Protein AF-A0AAV9P6T9-F1 (afdb_monomer_lite)

Sequence (344 aa):
MARTSAWRLGEQGCAAQHLRPSTTEERQQIPNMRILSGLTTPDTDATRLQTSNVLKSIRHLFVTIADAFKCFGLAIRDAAVWCYQALKQCGAAIKSAVIWLYHAPGKLVHLVAHIVGVSLRWLKGTALLALKIGLGLFAVCLAALIAYALIRLALQVQRARRARQELRRLEEARVQWAIQARGREEERHRHLVEEQQRREDEVRREEEAGRQRAAEQKRMAQEADETKRQTRVREELQQRRRDAIHYKQWRDTCDRISDAGTGTLPKPPSWSCFAENCQKNSEIVACCHDLKRAFGSTGDLAATVLLERNWWHPDRPWFRRLGPESQVMATEMFKTIQNIEVVD

Foldseek 3Di:
DDDDDDDDDDDDDDDDDDDDDDDDDDDDDDDDDDDDDDDDDDDDDDDDDDDDPDVVPVVVVVVVVVVVVVVVVVVVVVVVVVVVVVVVVVVVVVVVVVVCVVPPPVVVVVVVVVVVVVVVVVVVVVVVVVVVVVVVVVVVVVVVVVVVVVVVVVVVVVVVVVVVVVVVVVVVVVVVVVVVVVVVVVVVVVVVVVVVVVVVVVVVVVVVVVVVVVVVVVVVVVVVVVVVVVVVVVVVLVLLVVLQVQLCVLVVQQVVCLVVLEDARDQHDADDDPDPPFDADPLSRHALVRVCSSCVSVVDSVVSLVVLLVVLDCPDPSLVSYDPSNVVSSVVVNVRSVPNDDDD

pLDDT: mean 80.01, std 20.9, range [32.28, 98.12]

Structure (mmCIF, N/CA/C/O backbone):
data_AF-A0AAV9P6T9-F1
#
_entry.id   AF-A0AAV9P6T9-F1
#
loop_
_atom_site.group_PDB
_atom_site.id
_atom_site.type_symbol
_atom_site.label_atom_id
_atom_site.label_alt_id
_atom_site.label_comp_id
_atom_site.label_asym_id
_atom_site.label_entity_id
_atom_site.label_seq_id
_atom_site.pdbx_PDB_ins_code
_atom_site.Cartn_x
_atom_site.Cartn_y
_atom_site.Cartn_z
_atom_site.occupancy
_atom_site.B_iso_or_equiv
_atom_site.auth_seq_id
_atom_site.auth_comp_id
_atom_site.auth_asym_id
_atom_site.auth_atom_id
_atom_site.pdbx_PDB_model_num
ATOM 1 N N . MET A 1 1 ? 9.867 20.656 -20.184 1.00 42.88 1 MET A N 1
ATOM 2 C CA . MET A 1 1 ? 9.398 20.677 -21.595 1.00 42.88 1 MET A CA 1
ATOM 3 C C . MET A 1 1 ? 10.025 21.877 -22.306 1.00 42.88 1 MET A C 1
ATOM 5 O O . MET A 1 1 ? 10.568 22.716 -21.603 1.00 42.88 1 MET A O 1
ATOM 9 N N . ALA A 1 2 ? 9.955 21.943 -23.648 1.00 34.88 2 ALA A N 1
ATOM 10 C CA . ALA A 1 2 ? 10.838 22.733 -24.539 1.00 34.88 2 ALA A CA 1
ATOM 11 C C . ALA A 1 2 ? 12.304 22.221 -24.514 1.00 34.88 2 ALA A C 1
ATOM 13 O O . ALA A 1 2 ? 12.784 21.822 -23.459 1.00 34.88 2 ALA A O 1
ATOM 14 N N . ARG A 1 3 ? 13.007 21.959 -25.634 1.00 36.28 3 ARG A N 1
ATOM 15 C CA . ARG A 1 3 ? 13.236 22.686 -26.916 1.00 36.28 3 ARG A CA 1
ATOM 16 C C . ARG A 1 3 ? 14.185 23.885 -26.758 1.00 36.28 3 ARG A C 1
ATOM 18 O O . ARG A 1 3 ? 13.922 24.724 -25.913 1.00 36.28 3 ARG A O 1
ATOM 25 N N . THR A 1 4 ? 15.240 24.065 -27.562 1.00 38.59 4 THR A N 1
ATOM 26 C CA . THR A 1 4 ? 15.929 23.178 -28.541 1.00 38.59 4 THR A CA 1
ATOM 27 C C . THR A 1 4 ? 17.303 23.785 -28.843 1.00 38.59 4 THR A C 1
ATOM 29 O O . THR A 1 4 ? 17.390 24.996 -29.021 1.00 38.59 4 THR A O 1
ATOM 32 N N . SER A 1 5 ? 18.359 22.977 -28.966 1.00 40.75 5 SER A N 1
ATOM 33 C CA . SER A 1 5 ? 19.675 23.442 -29.426 1.00 40.75 5 SER A CA 1
ATOM 34 C C . SER A 1 5 ? 19.765 23.432 -30.958 1.00 40.75 5 SER A C 1
ATOM 36 O O . SER A 1 5 ? 19.421 22.442 -31.601 1.00 40.75 5 SER A O 1
ATOM 38 N N . ALA A 1 6 ? 20.234 24.535 -31.544 1.00 45.22 6 ALA A N 1
ATOM 39 C CA . ALA A 1 6 ? 20.468 24.670 -32.982 1.00 45.22 6 ALA A CA 1
ATOM 40 C C . ALA A 1 6 ? 21.964 24.519 -33.307 1.00 45.22 6 ALA A C 1
ATOM 42 O O . ALA A 1 6 ? 22.819 24.950 -32.536 1.00 45.22 6 ALA A O 1
ATOM 43 N N . TRP A 1 7 ? 22.280 23.919 -34.456 1.00 44.12 7 TRP A N 1
ATOM 44 C CA . TRP A 1 7 ? 23.648 23.658 -34.905 1.00 44.12 7 TRP A CA 1
ATOM 45 C C . TRP A 1 7 ? 23.793 23.936 -36.404 1.00 44.12 7 TRP A C 1
ATOM 47 O O . TRP A 1 7 ? 22.947 23.514 -37.183 1.00 44.12 7 TRP A O 1
ATOM 57 N N . ARG A 1 8 ? 24.959 24.487 -36.771 1.00 39.62 8 ARG A N 1
ATOM 58 C CA . ARG A 1 8 ? 25.657 24.306 -38.059 1.00 39.62 8 ARG A CA 1
ATOM 59 C C . ARG A 1 8 ? 24.965 24.837 -39.333 1.00 39.62 8 ARG A C 1
ATOM 61 O O . ARG A 1 8 ? 24.023 24.249 -39.848 1.00 39.62 8 ARG A O 1
ATOM 68 N N . LEU A 1 9 ? 25.587 25.847 -39.942 1.00 40.19 9 LEU A N 1
ATOM 69 C CA . LEU A 1 9 ? 25.650 25.977 -41.403 1.00 40.19 9 LEU A CA 1
ATOM 70 C C . LEU A 1 9 ? 27.064 25.595 -41.864 1.00 40.19 9 LEU A C 1
ATOM 72 O O . LEU A 1 9 ? 28.009 25.675 -41.078 1.00 40.19 9 LEU A O 1
ATOM 76 N N . GLY A 1 10 ? 27.185 25.112 -43.100 1.00 36.62 10 GLY A N 1
ATOM 77 C CA . GLY A 1 10 ? 28.427 24.597 -43.680 1.00 36.62 10 GLY A CA 1
ATOM 78 C C . GLY A 1 10 ? 28.708 25.178 -45.064 1.00 36.62 10 GLY A C 1
ATOM 79 O O . GLY A 1 10 ? 27.848 25.814 -45.669 1.00 36.62 10 GLY A O 1
ATOM 80 N N . GLU A 1 11 ? 29.932 24.971 -45.534 1.00 45.97 11 GLU A N 1
ATOM 81 C CA . GLU A 1 11 ? 30.497 25.608 -46.725 1.00 45.97 11 GLU A CA 1
ATOM 82 C C . GLU A 1 11 ? 29.914 25.070 -48.044 1.00 45.97 11 GLU A C 1
ATOM 84 O O . GLU A 1 11 ? 29.514 23.908 -48.145 1.00 45.97 11 GLU A O 1
ATOM 89 N N . GLN A 1 12 ? 29.979 25.889 -49.098 1.00 40.34 12 GLN A N 1
ATOM 90 C CA . GLN A 1 12 ? 29.978 25.418 -50.486 1.00 40.34 12 GLN A CA 1
ATOM 91 C C . GLN A 1 12 ? 31.084 26.129 -51.271 1.00 40.34 12 GLN A C 1
ATOM 93 O O . GLN A 1 12 ? 31.039 27.342 -51.462 1.00 40.34 12 GLN A O 1
ATOM 98 N N . GLY A 1 13 ? 32.076 25.365 -51.733 1.00 36.09 13 GLY A N 1
ATOM 99 C CA . GLY A 1 13 ? 33.101 25.825 -52.668 1.00 36.09 13 GLY A CA 1
ATOM 100 C C . GLY A 1 13 ? 32.858 25.241 -54.060 1.00 36.09 13 GLY A C 1
ATOM 101 O O . GLY A 1 13 ? 32.763 24.023 -54.207 1.00 36.09 13 GLY A O 1
ATOM 102 N N . CYS A 1 14 ? 32.780 26.095 -55.081 1.00 39.16 14 CYS A N 1
ATOM 103 C CA . CYS A 1 14 ? 32.685 25.682 -56.485 1.00 39.16 14 CYS A CA 1
ATOM 104 C C . CYS A 1 14 ? 34.076 25.597 -57.132 1.00 39.16 14 CYS A C 1
ATOM 106 O O . CYS A 1 14 ? 34.970 26.370 -56.790 1.00 39.16 14 CYS A O 1
ATOM 108 N N . ALA A 1 15 ? 34.258 24.687 -58.096 1.00 39.25 15 ALA A N 1
ATOM 109 C CA . ALA A 1 15 ? 35.553 24.453 -58.736 1.00 39.25 15 ALA A CA 1
ATOM 110 C C . ALA A 1 15 ? 35.455 24.187 -60.251 1.00 39.25 15 ALA A C 1
ATOM 112 O O . ALA A 1 15 ? 34.738 23.283 -60.664 1.00 39.25 15 ALA A O 1
ATOM 113 N N . ALA A 1 16 ? 36.295 24.913 -61.007 1.00 40.22 16 ALA A N 1
ATOM 114 C CA . ALA A 1 16 ? 36.859 24.614 -62.336 1.00 40.22 16 ALA A CA 1
ATOM 115 C C . ALA A 1 16 ? 35.932 24.366 -63.553 1.00 40.22 16 ALA A C 1
ATOM 117 O O . ALA A 1 16 ? 34.976 23.604 -63.480 1.00 40.22 16 ALA A O 1
ATOM 118 N N . GLN A 1 17 ? 36.348 24.855 -64.738 1.00 37.19 17 GLN A N 1
ATOM 119 C CA . GLN A 1 17 ? 36.891 24.016 -65.837 1.00 37.19 17 GLN A CA 1
ATOM 120 C C . GLN A 1 17 ? 37.305 24.834 -67.091 1.00 37.19 17 GLN A C 1
ATOM 122 O O . GLN A 1 17 ? 37.089 26.039 -67.139 1.00 37.19 17 GLN A O 1
ATOM 127 N N . HIS A 1 18 ? 37.872 24.129 -68.091 1.00 35.38 18 HIS A N 1
ATOM 128 C CA . HIS A 1 18 ? 38.246 24.557 -69.462 1.00 35.38 18 HIS A CA 1
ATOM 129 C C . HIS A 1 18 ? 39.527 25.416 -69.627 1.00 35.38 18 HIS A C 1
ATOM 131 O O . HIS A 1 18 ? 39.818 26.254 -68.786 1.00 35.38 18 HIS A O 1
ATOM 137 N N . LEU A 1 19 ? 40.348 25.278 -70.691 1.00 37.16 19 LEU A N 1
ATOM 138 C CA . LEU A 1 19 ? 40.584 24.166 -71.651 1.00 37.16 19 LEU A CA 1
ATOM 139 C C . LEU A 1 19 ? 42.020 24.273 -72.262 1.00 37.16 19 LEU A C 1
ATOM 141 O O . LEU A 1 19 ? 42.816 25.086 -71.799 1.00 37.16 19 LEU A O 1
ATOM 145 N N . ARG A 1 20 ? 42.393 23.433 -73.251 1.00 35.69 20 ARG A N 1
ATOM 146 C CA . ARG A 1 20 ? 43.764 23.303 -73.827 1.00 35.69 20 ARG A CA 1
ATOM 147 C C . ARG A 1 20 ? 43.863 23.647 -75.349 1.00 35.69 20 ARG A C 1
ATOM 149 O O . ARG A 1 20 ? 42.816 23.845 -75.957 1.00 35.69 20 ARG A O 1
ATOM 156 N N . PRO A 1 21 ? 45.082 23.752 -75.949 1.00 64.56 21 PRO A N 1
ATOM 157 C CA . PRO A 1 21 ? 45.351 24.481 -77.213 1.00 64.56 21 PRO A CA 1
ATOM 158 C C . PRO A 1 21 ? 45.693 23.609 -78.451 1.00 64.56 21 PRO A C 1
ATOM 160 O O . PRO A 1 21 ? 45.784 22.387 -78.337 1.00 64.56 21 PRO A O 1
ATOM 163 N N . SER A 1 22 ? 45.998 24.249 -79.600 1.00 34.03 22 SER A N 1
ATOM 164 C CA . SER A 1 22 ? 46.511 23.600 -80.831 1.00 34.03 22 SER A CA 1
ATOM 165 C C . SER A 1 22 ? 47.266 24.535 -81.828 1.00 34.03 22 SER A C 1
ATOM 167 O O . SER A 1 22 ? 46.696 25.526 -82.270 1.00 34.03 22 SER A O 1
ATOM 169 N N . THR A 1 23 ? 48.520 24.172 -82.177 1.00 37.44 23 THR A N 1
ATOM 170 C CA . THR A 1 23 ? 49.152 24.058 -83.541 1.00 37.44 23 THR A CA 1
ATOM 171 C C . THR A 1 23 ? 48.954 25.156 -84.625 1.00 37.44 23 THR A C 1
ATOM 173 O O . THR A 1 23 ? 47.817 25.410 -84.996 1.00 37.44 23 THR A O 1
ATOM 176 N N . THR A 1 24 ? 49.959 25.892 -85.158 1.00 43.91 24 THR A N 1
ATOM 177 C CA . THR A 1 24 ? 51.156 25.579 -86.024 1.00 43.91 24 THR A CA 1
ATOM 178 C C . THR A 1 24 ? 50.906 25.278 -87.519 1.00 43.91 24 THR A C 1
ATOM 180 O O . THR A 1 24 ? 50.279 24.262 -87.791 1.00 43.91 24 THR A O 1
ATOM 183 N N . GLU A 1 25 ? 51.537 26.030 -88.452 1.00 33.19 25 GLU A N 1
ATOM 184 C CA . GLU A 1 25 ? 52.143 25.509 -89.715 1.00 33.19 25 GLU A CA 1
ATOM 185 C C . GLU A 1 25 ? 53.077 26.520 -90.457 1.00 33.19 25 GLU A C 1
ATOM 187 O O . GLU A 1 25 ? 53.324 27.614 -89.950 1.00 33.19 25 GLU A O 1
ATOM 192 N N . GLU A 1 26 ? 53.659 26.125 -91.609 1.00 41.22 26 GLU A N 1
ATOM 193 C CA . GLU A 1 26 ? 54.914 26.642 -92.219 1.00 41.22 26 GLU A CA 1
ATOM 194 C C . GLU A 1 26 ? 54.915 26.578 -93.777 1.00 41.22 26 GLU A C 1
ATOM 196 O O . GLU A 1 26 ? 54.374 25.614 -94.320 1.00 41.22 26 GLU A O 1
ATOM 201 N N . ARG A 1 27 ? 55.577 27.511 -94.517 1.00 32.81 27 ARG A N 1
ATOM 202 C CA . ARG A 1 27 ? 56.126 27.255 -95.891 1.00 32.81 27 ARG A CA 1
ATOM 203 C C . ARG A 1 27 ? 57.051 28.334 -96.512 1.00 32.81 27 ARG A C 1
ATOM 205 O O . ARG A 1 27 ? 57.058 29.484 -96.087 1.00 32.81 27 ARG A O 1
ATOM 212 N N . GLN A 1 28 ? 57.784 27.955 -97.576 1.00 40.59 28 GLN A N 1
ATOM 213 C CA . GLN A 1 28 ? 58.672 28.785 -98.432 1.00 40.59 28 GLN A CA 1
ATOM 214 C C . GLN A 1 28 ? 58.613 28.363 -99.937 1.00 40.59 28 GLN A C 1
ATOM 216 O O . GLN A 1 28 ? 58.160 27.254 -100.208 1.00 40.59 28 GLN A O 1
ATOM 221 N N . GLN A 1 29 ? 59.172 29.192 -100.859 1.00 38.38 29 GLN A N 1
ATOM 222 C CA . GLN A 1 29 ? 60.052 28.841 -102.030 1.00 38.38 29 GLN A CA 1
ATOM 223 C C . GLN A 1 29 ? 59.773 29.335 -103.503 1.00 38.38 29 GLN A C 1
ATOM 225 O O . GLN A 1 29 ? 59.148 28.635 -104.288 1.00 38.38 29 GLN A O 1
ATOM 230 N N . ILE A 1 30 ? 60.446 30.450 -103.892 1.00 41.06 30 ILE A N 1
ATOM 231 C CA . ILE A 1 30 ? 61.303 30.757 -105.105 1.00 41.06 30 ILE A CA 1
ATOM 232 C C . ILE A 1 30 ? 60.737 30.768 -106.603 1.00 41.06 30 ILE A C 1
ATOM 234 O O . ILE A 1 30 ? 59.517 30.757 -106.725 1.00 41.06 30 ILE A O 1
ATOM 238 N N . PRO A 1 31 ? 61.492 31.006 -107.747 1.00 65.75 31 PRO A N 1
ATOM 239 C CA . PRO A 1 31 ? 61.133 32.072 -108.742 1.00 65.75 31 PRO A CA 1
ATOM 240 C C . PRO A 1 31 ? 61.277 31.760 -110.286 1.00 65.75 31 PRO A C 1
ATOM 242 O O . PRO A 1 31 ? 61.522 30.619 -110.674 1.00 65.75 31 PRO A O 1
ATOM 245 N N . ASN A 1 32 ? 61.221 32.790 -111.175 1.00 38.06 32 ASN A N 1
ATOM 246 C CA . ASN A 1 32 ? 61.751 32.876 -112.583 1.00 38.06 32 ASN A CA 1
ATOM 247 C C . ASN A 1 32 ? 61.675 34.356 -113.124 1.00 38.06 32 ASN A C 1
ATOM 249 O O . ASN A 1 32 ? 61.124 35.166 -112.386 1.00 38.06 32 ASN A O 1
ATOM 253 N N . MET A 1 33 ? 62.148 34.879 -114.290 1.00 32.28 33 MET A N 1
ATOM 254 C CA . MET A 1 33 ? 62.924 34.469 -115.510 1.00 32.28 33 MET A CA 1
ATOM 255 C C . MET A 1 33 ? 63.679 35.725 -116.116 1.00 32.28 33 MET A C 1
ATOM 257 O O . MET A 1 33 ? 63.830 36.718 -115.407 1.00 32.28 33 MET A O 1
ATOM 261 N N . ARG A 1 34 ? 64.169 35.736 -117.386 1.00 41.16 34 ARG A N 1
ATOM 262 C CA . ARG A 1 34 ? 64.917 36.836 -118.093 1.00 41.16 34 ARG A CA 1
ATOM 263 C C . ARG A 1 34 ? 64.913 36.669 -119.646 1.00 41.16 34 ARG A C 1
ATOM 265 O O . ARG A 1 34 ? 65.085 35.534 -120.075 1.00 41.16 34 ARG A O 1
ATOM 272 N N . ILE A 1 35 ? 64.855 37.746 -120.471 1.00 40.59 35 ILE A N 1
ATOM 273 C CA . ILE A 1 35 ? 65.093 37.772 -121.964 1.00 40.59 35 ILE A CA 1
ATOM 274 C C . ILE A 1 35 ? 65.939 39.030 -122.417 1.00 40.59 35 ILE A C 1
ATOM 276 O O . ILE A 1 35 ? 66.290 39.832 -121.554 1.00 40.59 35 ILE A O 1
ATOM 280 N N . LEU A 1 36 ? 66.366 39.154 -123.702 1.00 43.94 36 LEU A N 1
ATOM 281 C CA . LEU A 1 36 ? 67.524 39.929 -124.263 1.00 43.94 36 LEU A CA 1
ATOM 282 C C . LEU A 1 36 ? 67.274 40.782 -125.562 1.00 43.94 36 LEU A C 1
ATOM 284 O O . LEU A 1 36 ? 66.224 40.637 -126.180 1.00 43.94 36 LEU A O 1
ATOM 288 N N . SER A 1 37 ? 68.332 41.517 -126.013 1.00 38.88 37 SER A N 1
ATOM 289 C CA . SER A 1 37 ? 68.648 42.123 -127.362 1.00 38.88 37 SER A CA 1
ATOM 290 C C . SER A 1 37 ? 68.279 43.608 -127.639 1.00 38.88 37 SER A C 1
ATOM 292 O O . SER A 1 37 ? 67.350 44.110 -127.023 1.00 38.88 37 SER A O 1
ATOM 294 N N . GLY A 1 38 ? 68.937 44.374 -128.550 1.00 37.94 38 GLY A N 1
ATOM 295 C CA . GLY A 1 38 ? 70.221 44.188 -129.293 1.00 37.94 38 GLY A CA 1
ATOM 296 C C . GLY A 1 38 ? 70.405 45.031 -130.605 1.00 37.94 38 GLY A C 1
ATOM 297 O O . GLY A 1 38 ? 69.406 45.315 -131.252 1.00 37.94 38 GLY A O 1
ATOM 298 N N . LEU A 1 39 ? 71.669 45.313 -131.028 1.00 37.00 39 LEU A N 1
ATOM 299 C CA . LEU A 1 39 ? 72.161 45.857 -132.350 1.00 37.00 39 LEU A CA 1
ATOM 300 C C . LEU A 1 39 ? 71.811 47.336 -132.752 1.00 37.00 39 LEU A C 1
ATOM 302 O O . LEU A 1 39 ? 70.879 47.878 -132.176 1.00 37.00 39 LEU A O 1
ATOM 306 N N . THR A 1 40 ? 72.419 48.080 -133.723 1.00 37.88 40 THR A N 1
ATOM 307 C CA . THR A 1 40 ? 73.786 48.256 -134.356 1.00 37.88 40 THR A CA 1
ATOM 308 C C . THR A 1 40 ? 73.837 49.590 -135.178 1.00 37.88 40 THR A C 1
ATOM 310 O O . THR A 1 40 ? 72.788 50.186 -135.398 1.00 37.88 40 THR A O 1
ATOM 313 N N . THR A 1 41 ? 75.005 50.045 -135.688 1.00 44.50 41 THR A N 1
ATOM 314 C CA . THR A 1 41 ? 75.204 51.239 -136.576 1.00 44.50 41 THR A CA 1
ATOM 315 C C . THR A 1 41 ? 75.950 50.927 -137.899 1.00 44.50 41 THR A C 1
ATOM 317 O O . THR A 1 41 ? 76.617 49.892 -137.963 1.00 44.50 41 THR A O 1
ATOM 320 N N . PRO A 1 42 ? 75.859 51.794 -138.944 1.00 52.38 42 PRO A N 1
ATOM 321 C CA . PRO A 1 42 ? 76.969 51.957 -139.919 1.00 52.38 42 PRO A CA 1
ATOM 322 C C . PRO A 1 42 ? 77.169 53.355 -140.603 1.00 52.38 42 PRO A C 1
ATOM 324 O O . PRO A 1 42 ? 76.237 53.908 -141.174 1.00 52.38 42 PRO A O 1
ATOM 327 N N . ASP A 1 43 ? 78.426 53.837 -140.598 1.00 33.94 43 ASP A N 1
ATOM 328 C CA . ASP A 1 43 ? 79.314 54.182 -141.755 1.00 33.94 43 ASP A CA 1
ATOM 329 C C . ASP A 1 43 ? 79.107 55.350 -142.790 1.00 33.94 43 ASP A C 1
ATOM 331 O O . ASP A 1 43 ? 78.015 55.857 -143.029 1.00 33.94 43 ASP A O 1
ATOM 335 N N . THR A 1 44 ? 80.224 55.650 -143.492 1.00 41.00 44 THR A N 1
ATOM 336 C CA . THR A 1 44 ? 80.472 56.215 -144.858 1.00 41.00 44 THR A CA 1
ATOM 337 C C . THR A 1 44 ? 80.730 57.715 -145.189 1.00 41.00 44 THR A C 1
ATOM 339 O O . THR A 1 44 ? 79.977 58.614 -144.835 1.00 41.00 44 THR A O 1
ATOM 342 N N . ASP A 1 45 ? 81.774 57.884 -146.033 1.00 35.53 45 ASP A N 1
ATOM 343 C CA . ASP A 1 45 ? 81.994 58.820 -147.171 1.00 35.53 45 ASP A CA 1
ATOM 344 C C . ASP A 1 45 ? 82.305 60.338 -147.018 1.00 35.53 45 ASP A C 1
ATOM 346 O O . ASP A 1 45 ? 81.963 60.968 -146.025 1.00 35.53 45 ASP A O 1
ATOM 350 N N . 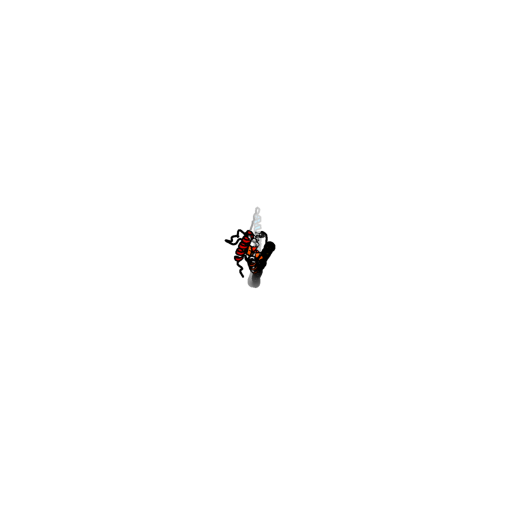ALA A 1 46 ? 82.898 61.048 -148.012 1.00 34.12 46 ALA A N 1
ATOM 351 C CA . ALA A 1 46 ? 83.934 60.734 -149.041 1.00 34.12 46 ALA A CA 1
ATOM 352 C C . ALA A 1 46 ? 84.259 61.973 -149.942 1.00 34.12 46 ALA A C 1
ATOM 354 O O . ALA A 1 46 ? 83.478 62.919 -150.018 1.00 34.12 46 ALA A O 1
ATOM 355 N N . THR A 1 47 ? 85.327 61.892 -150.765 1.00 40.38 47 THR A N 1
ATOM 356 C CA . THR A 1 47 ? 85.666 62.776 -151.931 1.00 40.38 47 THR A CA 1
ATOM 357 C C . THR A 1 47 ? 86.137 64.221 -151.592 1.00 40.38 47 THR A C 1
ATOM 359 O O . THR A 1 47 ? 86.051 64.625 -150.443 1.00 40.38 47 THR A O 1
ATOM 362 N N . ARG A 1 48 ? 86.762 65.048 -152.466 1.00 35.06 48 ARG A N 1
ATOM 363 C CA . ARG A 1 48 ? 86.696 65.239 -153.942 1.00 35.06 48 ARG A CA 1
ATOM 364 C C . ARG A 1 48 ? 87.974 65.880 -154.564 1.00 35.06 48 ARG A C 1
ATOM 366 O O . ARG A 1 48 ? 88.430 66.869 -154.016 1.00 35.06 48 ARG A O 1
ATOM 373 N N . LEU A 1 49 ? 88.373 65.413 -155.772 1.00 39.66 49 LEU A N 1
ATOM 374 C CA . LEU A 1 49 ? 88.765 66.179 -157.008 1.00 39.66 49 LEU A CA 1
ATOM 375 C C . LEU A 1 49 ? 89.890 67.275 -156.945 1.00 39.66 49 LEU A C 1
ATOM 377 O O . LEU A 1 49 ? 90.259 67.712 -155.872 1.00 39.66 49 LEU A O 1
ATOM 381 N N . GLN A 1 50 ? 90.480 67.852 -158.017 1.00 40.66 50 GLN A N 1
ATOM 382 C CA . GLN A 1 50 ? 90.839 67.515 -159.430 1.00 40.66 50 GLN A CA 1
ATOM 383 C C . GLN A 1 50 ? 91.705 68.699 -159.993 1.00 40.66 50 GLN A C 1
ATOM 385 O O . GLN A 1 50 ? 91.766 69.728 -159.333 1.00 40.66 50 GLN A O 1
ATOM 390 N N . THR A 1 51 ? 92.396 68.737 -161.152 1.00 42.88 51 THR A N 1
ATOM 391 C CA . THR A 1 51 ? 92.728 67.795 -162.253 1.00 42.88 51 THR A CA 1
ATOM 392 C C . THR A 1 51 ? 94.089 68.199 -162.869 1.00 42.88 51 THR A C 1
ATOM 394 O O . THR A 1 51 ? 94.334 69.387 -163.042 1.00 42.88 51 THR A O 1
ATOM 397 N N . SER A 1 52 ? 94.905 67.255 -163.359 1.00 42.44 52 SER A N 1
ATOM 398 C CA . SER A 1 52 ? 95.872 67.500 -164.465 1.00 42.44 52 SER A CA 1
ATOM 399 C C . SER A 1 52 ? 96.176 66.222 -165.281 1.00 42.44 52 SER A C 1
ATOM 401 O O . SER A 1 52 ? 97.263 66.020 -165.818 1.00 42.44 52 SER A O 1
ATOM 403 N N . ASN A 1 53 ? 95.200 65.309 -165.347 1.00 44.88 53 ASN A N 1
ATOM 404 C CA . ASN A 1 53 ? 95.452 63.871 -165.508 1.00 44.88 53 ASN A CA 1
ATOM 405 C C . ASN A 1 53 ? 95.820 63.378 -166.919 1.00 44.88 53 ASN A C 1
ATOM 407 O O . ASN A 1 53 ? 96.480 62.347 -167.029 1.00 44.88 53 ASN A O 1
ATOM 411 N N . VAL A 1 54 ? 95.409 64.064 -167.990 1.00 52.81 54 VAL A N 1
ATOM 412 C CA . VAL A 1 54 ? 95.234 63.430 -169.317 1.00 52.81 54 VAL A CA 1
ATOM 413 C C . VAL A 1 54 ? 96.516 62.789 -169.877 1.00 52.81 54 VAL A C 1
ATOM 415 O O . VAL A 1 54 ? 96.492 61.631 -170.288 1.00 52.81 54 VAL A O 1
ATOM 418 N N . LEU A 1 55 ? 97.656 63.489 -169.843 1.00 50.66 55 LEU A N 1
ATOM 419 C CA . LEU A 1 55 ? 98.913 62.983 -170.422 1.00 50.66 55 LEU A CA 1
ATOM 420 C C . LEU A 1 55 ? 99.700 62.039 -169.495 1.00 50.66 55 LEU A C 1
ATOM 422 O O . LEU A 1 55 ? 100.464 61.208 -169.985 1.00 50.66 55 LEU A O 1
ATOM 426 N N . LYS A 1 56 ? 99.482 62.087 -168.172 1.00 55.03 56 LYS A N 1
ATOM 427 C CA . LYS A 1 56 ? 100.001 61.049 -167.259 1.00 55.03 56 LYS A CA 1
ATOM 428 C C . LYS A 1 56 ? 99.216 59.742 -167.395 1.00 55.03 56 LYS A C 1
ATOM 430 O O . LYS A 1 56 ? 99.826 58.676 -167.320 1.00 55.03 56 LYS A O 1
ATOM 435 N N . SER A 1 57 ? 97.902 59.808 -167.631 1.00 52.94 57 SER A N 1
ATOM 436 C CA . SER A 1 57 ? 97.017 58.636 -167.665 1.00 52.94 57 SER A CA 1
ATOM 437 C C . SER A 1 57 ? 97.451 57.557 -168.657 1.00 52.94 57 SER A C 1
ATOM 439 O O . SER A 1 57 ? 97.443 56.392 -168.282 1.00 52.94 57 SER A O 1
ATOM 441 N N . ILE A 1 58 ? 97.879 57.899 -169.878 1.00 57.91 58 ILE A N 1
ATOM 442 C CA . ILE A 1 58 ? 98.209 56.887 -170.906 1.00 57.91 58 ILE A CA 1
ATOM 443 C C . ILE A 1 58 ? 99.458 56.073 -170.525 1.00 57.91 58 ILE A C 1
ATOM 445 O O . ILE A 1 58 ? 99.460 54.848 -170.651 1.00 57.91 58 ILE A O 1
ATOM 449 N N . ARG A 1 59 ? 100.504 56.722 -169.988 1.00 57.41 59 ARG A N 1
ATOM 450 C CA . ARG A 1 59 ? 101.702 56.013 -169.499 1.00 57.41 59 ARG A CA 1
ATOM 451 C C . ARG A 1 59 ? 101.422 55.239 -168.207 1.00 57.41 59 ARG A C 1
ATOM 453 O O . ARG A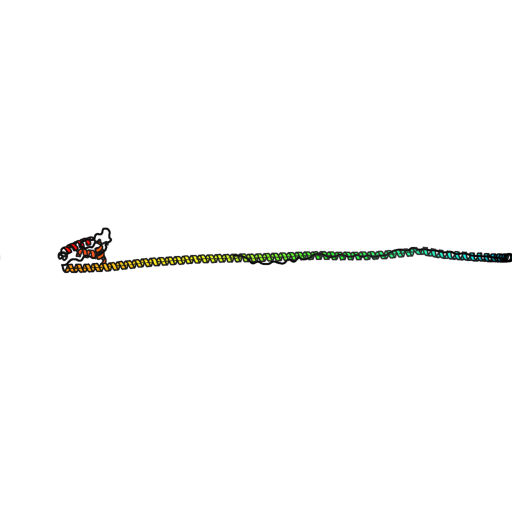 1 59 ? 102.016 54.185 -168.006 1.00 57.41 59 ARG A O 1
ATOM 460 N N . HIS A 1 60 ? 100.498 55.719 -167.372 1.00 57.59 60 HIS A N 1
ATOM 461 C CA . HIS A 1 60 ? 99.999 54.948 -166.234 1.00 57.59 60 HIS A CA 1
ATOM 462 C C . HIS A 1 60 ? 99.256 53.689 -166.693 1.00 57.59 60 HIS A C 1
ATOM 464 O O . HIS A 1 60 ? 99.526 52.618 -166.170 1.00 57.59 60 HIS A O 1
ATOM 470 N N . LEU A 1 61 ? 98.382 53.796 -167.702 1.00 59.06 61 LEU A N 1
ATOM 471 C CA . LEU A 1 61 ? 97.504 52.716 -168.156 1.00 59.06 61 LEU A CA 1
ATOM 472 C C . LEU A 1 61 ? 98.280 51.441 -168.516 1.00 59.06 61 LEU A C 1
ATOM 474 O O . LEU A 1 61 ? 97.922 50.363 -168.055 1.00 59.06 61 LEU A O 1
ATOM 478 N N . PHE A 1 62 ? 99.378 51.559 -169.269 1.00 57.56 62 PHE A N 1
ATOM 479 C CA . PHE A 1 62 ? 100.204 50.402 -169.641 1.00 57.56 62 PHE A CA 1
ATOM 480 C C . PHE A 1 62 ? 100.912 49.744 -168.448 1.00 57.56 62 PHE A C 1
ATOM 482 O O . PHE A 1 62 ? 100.970 48.517 -168.384 1.00 57.56 62 PHE A O 1
ATOM 489 N N . VAL A 1 63 ? 101.400 50.528 -167.480 1.00 62.78 63 VAL A N 1
ATOM 490 C CA . VAL A 1 63 ? 101.979 49.986 -166.235 1.00 62.78 63 VAL A CA 1
ATOM 491 C C . VAL A 1 63 ? 100.887 49.315 -165.399 1.00 62.78 63 VAL A C 1
ATOM 493 O O . VAL A 1 63 ? 101.043 48.176 -164.973 1.00 62.78 63 VAL A O 1
ATOM 496 N N . THR A 1 64 ? 99.736 49.971 -165.245 1.00 60.12 64 THR A N 1
ATOM 497 C CA . THR A 1 64 ? 98.595 49.468 -164.473 1.00 60.12 64 THR A CA 1
ATOM 498 C C . THR A 1 64 ? 97.996 48.193 -165.076 1.00 60.12 64 THR A C 1
ATOM 500 O O . THR A 1 64 ? 97.588 47.323 -164.318 1.00 60.12 64 THR A O 1
ATOM 503 N N . ILE A 1 65 ? 97.996 48.017 -166.403 1.00 60.72 65 ILE A N 1
ATOM 504 C CA . ILE A 1 65 ? 97.596 46.752 -167.048 1.00 60.72 65 ILE A CA 1
ATOM 505 C C . ILE A 1 65 ? 98.623 45.640 -166.769 1.00 60.72 65 ILE A C 1
ATOM 507 O O . ILE A 1 65 ? 98.230 44.523 -166.431 1.00 60.72 65 ILE A O 1
ATOM 511 N N . ALA A 1 66 ? 99.926 45.928 -166.856 1.00 60.78 66 ALA A N 1
ATOM 512 C CA . ALA A 1 66 ? 100.971 44.944 -166.559 1.00 60.78 66 ALA A CA 1
ATOM 513 C C . ALA A 1 66 ? 100.942 44.484 -165.087 1.00 60.78 66 ALA A C 1
ATOM 515 O O . ALA A 1 66 ? 101.025 43.284 -164.806 1.00 60.78 66 ALA A O 1
ATOM 516 N N . ASP A 1 67 ? 100.751 45.417 -164.152 1.00 61.03 67 ASP A N 1
ATOM 517 C CA . ASP A 1 67 ? 100.595 45.104 -162.731 1.00 61.03 67 ASP A CA 1
ATOM 518 C C . ASP A 1 67 ? 99.249 44.423 -162.432 1.00 61.03 67 ASP A C 1
ATOM 520 O O . ASP A 1 67 ? 99.210 43.495 -161.626 1.00 61.03 67 ASP A O 1
ATOM 524 N N . ALA A 1 68 ? 98.160 44.772 -163.130 1.00 60.06 68 ALA A N 1
ATOM 525 C CA . ALA A 1 68 ? 96.876 44.079 -162.996 1.00 60.06 68 ALA A CA 1
ATOM 526 C C . ALA A 1 68 ? 96.978 42.590 -163.369 1.00 60.06 68 ALA A C 1
ATOM 528 O O . ALA A 1 68 ? 96.462 41.749 -162.633 1.00 60.06 68 ALA A O 1
ATOM 529 N N . PHE A 1 69 ? 97.697 42.235 -164.442 1.00 62.19 69 PHE A N 1
ATOM 530 C CA . PHE A 1 69 ? 97.944 40.828 -164.787 1.00 62.19 69 PHE A CA 1
ATOM 531 C C . PHE A 1 69 ? 98.797 40.095 -163.734 1.00 62.19 69 PHE A C 1
ATOM 533 O O . PHE A 1 69 ? 98.508 38.938 -163.418 1.00 62.19 69 PHE A O 1
ATOM 540 N N . LYS A 1 70 ? 99.791 40.760 -163.124 1.00 63.09 70 LYS A N 1
ATOM 541 C CA . LYS A 1 70 ? 100.541 40.209 -161.976 1.00 63.09 70 LYS A CA 1
ATOM 542 C C . LYS A 1 70 ? 99.643 39.966 -160.761 1.00 63.09 70 LYS A C 1
ATOM 544 O O . LYS A 1 70 ? 99.679 38.879 -160.185 1.00 63.09 70 LYS A O 1
ATOM 549 N N . CYS A 1 71 ? 98.826 40.949 -160.391 1.00 60.78 71 CYS A N 1
ATOM 550 C CA . CYS A 1 71 ? 97.886 40.844 -159.276 1.00 60.78 71 CYS A CA 1
ATOM 551 C C . CYS A 1 71 ? 96.837 39.749 -159.515 1.00 60.78 71 CYS A C 1
ATOM 553 O O . CYS A 1 71 ? 96.532 38.994 -158.597 1.00 60.78 71 CYS A O 1
ATOM 555 N N . PHE A 1 72 ? 96.339 39.599 -160.746 1.00 62.31 72 PHE A N 1
ATOM 556 C CA . PHE A 1 72 ? 95.391 38.544 -161.112 1.00 62.31 72 PHE A CA 1
ATOM 557 C C . PHE A 1 72 ? 96.013 37.140 -161.004 1.00 62.31 72 PHE A C 1
ATOM 559 O O . PHE A 1 72 ? 95.402 36.234 -160.436 1.00 62.31 72 PHE A O 1
ATOM 566 N N . GLY A 1 73 ? 97.262 36.967 -161.457 1.00 60.09 73 GLY A N 1
ATOM 567 C CA . GLY A 1 73 ? 98.004 35.711 -161.297 1.00 60.09 73 GLY A CA 1
ATOM 568 C C . GLY A 1 73 ? 98.255 35.329 -159.831 1.00 60.09 73 GLY A C 1
ATOM 569 O O . GLY A 1 73 ? 98.115 34.161 -159.465 1.00 60.09 73 GLY A O 1
ATOM 570 N N . LEU A 1 74 ? 98.566 36.308 -158.972 1.00 67.31 74 LEU A N 1
ATOM 571 C CA . LEU A 1 74 ? 98.702 36.093 -157.526 1.00 67.31 74 LEU A CA 1
ATOM 572 C C . LEU A 1 74 ? 97.356 35.754 -156.865 1.00 67.31 74 LEU A C 1
ATOM 574 O O . LEU A 1 74 ? 97.281 34.786 -156.111 1.00 67.31 74 LEU A O 1
ATOM 578 N N . ALA A 1 75 ? 96.285 36.479 -157.203 1.00 62.16 75 ALA A N 1
ATOM 579 C CA . ALA A 1 75 ? 94.946 36.241 -156.664 1.00 62.16 75 ALA A CA 1
ATOM 580 C C . ALA A 1 75 ? 94.434 34.820 -156.964 1.00 62.16 75 ALA A C 1
ATOM 582 O O . ALA A 1 75 ? 93.891 34.166 -156.074 1.00 62.16 75 ALA A O 1
ATOM 583 N N . ILE A 1 76 ? 94.661 34.304 -158.180 1.00 67.50 76 ILE A N 1
ATOM 584 C CA . ILE A 1 76 ? 94.311 32.919 -158.544 1.00 67.50 76 ILE A CA 1
ATOM 585 C C . ILE A 1 76 ? 95.099 31.906 -157.702 1.00 67.50 76 ILE A C 1
ATOM 587 O O . ILE A 1 76 ? 94.518 30.944 -157.194 1.00 67.50 76 ILE A O 1
ATOM 591 N N . ARG A 1 77 ? 96.412 32.114 -157.524 1.00 71.88 77 ARG A N 1
ATOM 592 C CA . ARG A 1 77 ? 97.257 31.210 -156.728 1.00 71.88 77 ARG A CA 1
ATOM 593 C C . ARG A 1 77 ? 96.794 31.154 -155.273 1.00 71.88 77 ARG A C 1
ATOM 595 O O . ARG A 1 77 ? 96.663 30.068 -154.710 1.00 71.88 77 ARG A O 1
ATOM 602 N N . ASP A 1 78 ? 96.534 32.309 -154.675 1.00 69.75 78 ASP A N 1
ATOM 603 C CA . ASP A 1 78 ? 96.216 32.394 -153.252 1.00 69.75 78 ASP A CA 1
ATOM 604 C C . ASP A 1 78 ? 94.777 31.911 -152.974 1.00 69.75 78 ASP A C 1
ATOM 606 O O . ASP A 1 78 ? 94.549 31.218 -151.980 1.00 69.75 78 ASP A O 1
ATOM 610 N N . ALA A 1 79 ? 93.835 32.118 -153.907 1.00 65.25 79 ALA A N 1
ATOM 611 C CA . ALA A 1 79 ? 92.509 31.493 -153.871 1.00 65.25 79 ALA A CA 1
ATOM 612 C C . ALA A 1 79 ? 92.574 29.952 -153.940 1.00 65.25 79 ALA A C 1
ATOM 614 O O . ALA A 1 79 ? 91.871 29.267 -153.193 1.00 65.25 79 ALA A O 1
ATOM 615 N N . ALA A 1 80 ? 93.452 29.388 -154.780 1.00 67.31 80 ALA A N 1
ATOM 616 C CA . ALA A 1 80 ? 93.648 27.939 -154.865 1.00 67.31 80 ALA A CA 1
ATOM 617 C C . ALA A 1 80 ? 94.209 27.346 -153.555 1.00 67.31 80 ALA A C 1
ATOM 619 O O . ALA A 1 80 ? 93.741 26.298 -153.097 1.00 67.31 80 ALA A O 1
ATOM 620 N N . VAL A 1 81 ? 95.157 28.038 -152.908 1.00 72.56 81 VAL A N 1
ATOM 621 C CA . VAL A 1 81 ? 95.670 27.656 -151.578 1.00 72.56 81 VAL A CA 1
ATOM 622 C C . VAL A 1 81 ? 94.557 27.700 -150.525 1.00 72.56 81 VAL A C 1
ATOM 624 O O . VAL A 1 81 ? 94.454 26.776 -149.714 1.00 72.56 81 VAL A O 1
ATOM 627 N N . TRP A 1 82 ? 93.698 28.723 -150.552 1.00 74.50 82 TRP A N 1
ATOM 628 C CA . TRP A 1 82 ? 92.591 28.870 -149.602 1.00 74.50 82 TRP A CA 1
ATOM 629 C C . TRP A 1 82 ? 91.560 27.737 -149.730 1.00 74.50 82 TRP A C 1
ATOM 631 O O . TRP A 1 82 ? 91.214 27.101 -148.732 1.00 74.50 82 TRP A O 1
ATOM 641 N N . CYS A 1 83 ? 91.154 27.389 -150.958 1.00 67.06 83 CYS A N 1
ATOM 642 C CA . CYS A 1 83 ? 90.277 26.240 -151.225 1.00 67.06 83 CYS A CA 1
ATOM 643 C C . CYS A 1 83 ? 90.865 24.913 -150.713 1.00 67.06 83 CYS A C 1
ATOM 645 O O . CYS A 1 83 ? 90.152 24.115 -150.099 1.00 67.06 83 CYS A O 1
ATOM 647 N N . TYR A 1 84 ? 92.166 24.676 -150.914 1.00 71.44 84 TYR A N 1
ATOM 648 C CA . TYR A 1 84 ? 92.824 23.461 -150.425 1.00 71.44 84 TYR A CA 1
ATOM 649 C C . TYR A 1 84 ? 92.865 23.387 -148.888 1.00 71.44 84 TYR A C 1
ATOM 651 O O . TYR A 1 84 ? 92.627 22.323 -148.309 1.00 71.44 84 TYR A O 1
ATOM 659 N N . GLN A 1 85 ? 93.108 24.513 -148.207 1.00 71.75 85 GLN A N 1
ATOM 660 C CA . GLN A 1 85 ? 93.070 24.563 -146.741 1.00 71.75 85 GLN A CA 1
ATOM 661 C C . GLN A 1 85 ? 91.654 24.339 -146.188 1.00 71.75 85 GLN A C 1
ATOM 663 O O . GLN A 1 85 ? 91.500 23.561 -145.244 1.00 71.75 85 GLN A O 1
ATOM 668 N N . ALA A 1 86 ? 90.627 24.937 -146.801 1.00 66.94 86 ALA A N 1
ATOM 669 C CA . ALA A 1 86 ? 89.230 24.740 -146.410 1.00 66.94 86 ALA A CA 1
ATOM 670 C C . ALA A 1 86 ? 88.810 23.260 -146.513 1.00 66.94 86 ALA A C 1
ATOM 672 O O . ALA A 1 86 ? 88.340 22.677 -145.533 1.00 66.94 86 ALA A O 1
ATOM 673 N N . LEU A 1 87 ? 89.080 22.608 -147.653 1.00 69.06 87 LEU A N 1
ATOM 674 C CA . LEU A 1 87 ? 88.803 21.178 -147.855 1.00 69.06 87 LEU A CA 1
ATOM 675 C C . LEU A 1 87 ? 89.498 20.292 -146.805 1.00 69.06 87 LEU A C 1
ATOM 677 O O . LEU A 1 87 ? 88.889 19.359 -146.271 1.00 69.06 87 LEU A O 1
ATOM 681 N N . LYS A 1 88 ? 90.752 20.608 -146.452 1.00 73.75 88 LYS A N 1
ATOM 682 C CA . LYS A 1 88 ? 91.507 19.880 -145.421 1.00 73.75 88 LYS A CA 1
ATOM 683 C C . LYS A 1 88 ? 90.887 20.023 -144.024 1.00 73.75 88 LYS A C 1
ATOM 685 O O . LYS A 1 88 ? 90.876 19.048 -143.272 1.00 73.75 88 LYS A O 1
ATOM 690 N N . GLN A 1 89 ? 90.350 21.195 -143.675 1.00 70.00 89 GLN A N 1
ATOM 691 C CA . GLN A 1 89 ? 89.660 21.408 -142.396 1.00 70.00 89 GLN A CA 1
ATOM 692 C C . GLN A 1 89 ? 88.317 20.661 -142.336 1.00 70.00 89 GLN A C 1
ATOM 694 O O . GLN A 1 89 ? 88.050 19.970 -141.349 1.00 70.00 89 GLN A O 1
ATOM 699 N N . CYS A 1 90 ? 87.514 20.697 -143.407 1.00 67.75 90 CYS A N 1
ATOM 700 C CA . CYS A 1 90 ? 86.257 19.943 -143.490 1.00 67.75 90 CYS A CA 1
ATOM 701 C C . CYS A 1 90 ? 86.470 18.429 -143.290 1.00 67.75 90 CYS A C 1
ATOM 703 O O . CYS A 1 90 ? 85.751 17.797 -142.514 1.00 67.75 90 CYS A O 1
ATOM 705 N N . GLY A 1 91 ? 87.502 17.851 -143.919 1.00 65.38 91 GLY A N 1
ATOM 706 C CA . GLY A 1 91 ? 87.836 16.429 -143.761 1.00 65.38 91 GLY A CA 1
ATOM 707 C C . GLY A 1 91 ? 88.217 16.024 -142.327 1.00 65.38 91 GLY A C 1
ATOM 708 O O . GLY A 1 91 ? 87.922 14.904 -141.902 1.00 65.38 91 GLY A O 1
ATOM 709 N N . ALA A 1 92 ? 88.828 16.929 -141.554 1.00 68.69 92 ALA A N 1
ATOM 710 C CA . ALA A 1 92 ? 89.155 16.689 -140.148 1.00 68.69 92 ALA A CA 1
ATOM 711 C C . ALA A 1 92 ? 87.905 16.724 -139.246 1.00 68.69 92 ALA A C 1
ATOM 713 O O . ALA A 1 92 ? 87.735 15.848 -138.394 1.00 68.69 92 ALA A O 1
ATOM 714 N N . ALA A 1 93 ? 87.004 17.687 -139.470 1.00 67.12 93 ALA A N 1
ATOM 715 C CA . ALA A 1 93 ? 85.758 17.817 -138.712 1.00 67.12 93 ALA A CA 1
ATOM 716 C C . ALA A 1 93 ? 84.857 16.575 -138.855 1.00 67.12 93 ALA A C 1
ATOM 718 O O . ALA A 1 93 ? 84.366 16.047 -137.855 1.00 67.12 93 ALA A O 1
ATOM 719 N N . ILE A 1 94 ? 84.711 16.053 -140.080 1.00 71.00 94 ILE A N 1
ATOM 720 C CA . ILE A 1 94 ? 83.890 14.864 -140.367 1.00 71.00 94 ILE A CA 1
ATOM 721 C C . ILE A 1 94 ? 84.411 13.629 -139.613 1.00 71.00 94 ILE A C 1
ATOM 723 O O . ILE A 1 94 ? 83.620 12.918 -138.991 1.00 71.00 94 ILE A O 1
ATOM 727 N N . LYS A 1 95 ? 85.733 13.392 -139.582 1.00 69.06 95 LYS A N 1
ATOM 728 C CA . LYS A 1 95 ? 86.314 12.273 -138.811 1.00 69.06 95 LYS A CA 1
ATOM 729 C C . LYS A 1 95 ? 86.001 12.362 -137.314 1.00 69.06 95 LYS A C 1
ATOM 731 O O . LYS A 1 95 ? 85.699 11.339 -136.705 1.00 69.06 95 LYS A O 1
ATOM 736 N N . SER A 1 96 ? 86.042 13.562 -136.734 1.00 68.94 96 SER A N 1
ATOM 737 C CA . SER A 1 96 ? 85.723 13.774 -135.315 1.00 68.94 96 SER A CA 1
ATOM 738 C C . SER A 1 96 ? 84.257 13.439 -135.001 1.00 68.94 96 SER A C 1
ATOM 740 O O . SER A 1 96 ? 83.971 12.700 -134.057 1.00 68.94 96 SER A O 1
ATOM 742 N N . ALA A 1 97 ? 83.327 13.901 -135.846 1.00 68.25 97 ALA A N 1
ATOM 743 C CA . ALA A 1 97 ? 81.893 13.655 -135.678 1.00 68.25 97 ALA A CA 1
ATOM 744 C C . ALA A 1 97 ? 81.530 12.157 -135.723 1.00 68.25 97 ALA A C 1
ATOM 746 O O . ALA A 1 97 ? 80.761 11.686 -134.883 1.00 68.25 97 ALA A O 1
ATOM 747 N N . VAL A 1 98 ? 82.118 11.393 -136.654 1.00 71.69 98 VAL A N 1
ATOM 748 C CA . VAL A 1 98 ? 81.863 9.945 -136.795 1.00 71.69 98 VAL A CA 1
ATOM 749 C C . VAL A 1 98 ? 82.306 9.164 -135.552 1.00 71.69 98 VAL A C 1
ATOM 751 O O . VAL A 1 98 ? 81.565 8.305 -135.075 1.00 71.69 98 VAL A O 1
ATOM 754 N N . ILE A 1 99 ? 83.474 9.487 -134.983 1.00 72.00 99 ILE A N 1
ATOM 755 C CA . ILE A 1 99 ? 83.978 8.841 -133.756 1.00 72.00 99 ILE A CA 1
ATOM 756 C C . ILE A 1 99 ? 83.037 9.113 -132.573 1.00 72.00 99 ILE A C 1
ATOM 758 O O . ILE A 1 99 ? 82.736 8.205 -131.796 1.00 72.00 99 ILE A O 1
ATOM 762 N N . TRP A 1 100 ? 82.530 10.344 -132.450 1.00 73.38 100 TRP A N 1
ATOM 763 C CA . TRP A 1 100 ? 81.621 10.721 -131.363 1.00 73.38 100 TRP A CA 1
ATOM 764 C C . TRP A 1 100 ? 80.280 9.977 -131.444 1.00 73.38 100 TRP A C 1
ATOM 766 O O . TRP A 1 100 ? 79.803 9.452 -130.434 1.00 73.38 100 TRP A O 1
ATOM 776 N N . LEU A 1 101 ? 79.712 9.857 -132.651 1.00 69.56 101 LEU A N 1
ATOM 777 C CA . LEU A 1 101 ? 78.469 9.117 -132.894 1.00 69.56 101 LEU A CA 1
ATOM 778 C C . LEU A 1 101 ? 78.584 7.642 -132.467 1.00 69.56 101 LEU A C 1
ATOM 780 O O . LEU A 1 101 ? 77.665 7.098 -131.857 1.00 69.56 101 LEU A O 1
ATOM 784 N N . TYR A 1 102 ? 79.734 7.014 -132.733 1.00 70.50 102 TYR A N 1
ATOM 785 C CA . TYR A 1 102 ? 79.972 5.592 -132.461 1.00 70.50 102 TYR A CA 1
ATOM 786 C C . TYR A 1 102 ? 80.210 5.262 -130.973 1.00 70.50 102 TYR A C 1
ATOM 788 O O . TYR A 1 102 ? 80.232 4.092 -130.597 1.00 70.50 102 TYR A O 1
ATOM 796 N N . HIS A 1 103 ? 80.429 6.258 -130.105 1.00 67.38 103 HIS A N 1
ATOM 797 C CA . HIS A 1 103 ? 80.730 6.047 -128.675 1.00 67.38 103 HIS A CA 1
ATOM 798 C C . HIS A 1 103 ? 79.685 6.627 -127.708 1.00 67.38 103 HIS A C 1
ATOM 800 O O . HIS A 1 103 ? 79.716 6.314 -126.515 1.00 67.38 103 HIS A O 1
ATOM 806 N N . ALA A 1 104 ? 78.728 7.418 -128.198 1.00 60.00 104 ALA A N 1
ATOM 807 C CA . ALA A 1 104 ? 77.635 7.958 -127.392 1.00 60.00 104 ALA A CA 1
ATOM 808 C C . ALA A 1 104 ? 76.742 6.897 -126.690 1.00 60.00 104 ALA A C 1
ATOM 810 O O . ALA A 1 104 ? 76.533 7.031 -125.479 1.00 60.00 104 ALA A O 1
ATOM 811 N N . PRO A 1 105 ? 76.223 5.837 -127.357 1.00 67.88 105 PRO A N 1
ATOM 812 C CA . PRO A 1 105 ? 75.185 4.989 -126.755 1.00 67.88 105 PRO A CA 1
ATOM 813 C C . PRO A 1 105 ? 75.669 4.171 -125.546 1.00 67.88 105 PRO A C 1
ATOM 815 O O . PRO A 1 105 ? 74.936 4.035 -124.566 1.00 67.88 105 PRO A O 1
ATOM 818 N N . GLY A 1 106 ? 76.916 3.684 -125.559 1.00 60.19 106 GLY A N 1
ATOM 819 C CA . GLY A 1 106 ? 77.456 2.845 -124.479 1.00 60.19 106 GLY A CA 1
ATOM 820 C C . GLY A 1 106 ? 77.535 3.550 -123.118 1.00 60.19 106 GLY A C 1
ATOM 821 O O . GLY A 1 106 ? 77.302 2.930 -122.080 1.00 60.19 106 GLY A O 1
ATOM 822 N N . LYS A 1 107 ? 77.794 4.865 -123.103 1.00 65.69 107 LYS A N 1
ATOM 823 C CA . LYS A 1 107 ? 77.840 5.659 -121.860 1.00 65.69 107 LYS A CA 1
ATOM 824 C C . LYS A 1 107 ? 76.449 5.921 -121.274 1.00 65.69 107 LYS A C 1
ATOM 826 O O . LYS A 1 107 ? 76.309 6.042 -120.059 1.00 65.69 107 LYS A O 1
ATOM 831 N N . LEU A 1 108 ? 75.426 5.984 -122.125 1.00 67.56 108 LEU A N 1
ATOM 832 C CA . LEU A 1 108 ? 74.062 6.349 -121.738 1.00 67.56 108 LEU A CA 1
ATOM 833 C C . LEU A 1 108 ? 73.364 5.200 -120.984 1.00 67.56 108 LEU A C 1
ATOM 835 O O . LEU A 1 108 ? 72.738 5.431 -119.950 1.00 67.56 108 LEU A O 1
ATOM 839 N N . VAL A 1 109 ? 73.574 3.950 -121.420 1.00 71.88 109 VAL A N 1
ATOM 840 C CA . VAL A 1 109 ? 73.067 2.741 -120.735 1.00 71.88 109 VAL A CA 1
ATOM 841 C C . VAL A 1 109 ? 73.610 2.629 -119.303 1.00 71.88 109 VAL A C 1
ATOM 843 O O . VAL A 1 109 ? 72.850 2.374 -118.367 1.00 71.88 109 VAL A O 1
ATOM 846 N N . HIS A 1 110 ? 74.910 2.876 -119.109 1.00 69.56 110 HIS A N 1
ATOM 847 C CA . HIS A 1 110 ? 75.553 2.794 -117.792 1.00 69.56 110 HIS A CA 1
ATOM 848 C C . HIS A 1 110 ? 74.994 3.814 -116.786 1.00 69.56 110 HIS A C 1
ATOM 850 O O . HIS A 1 110 ? 74.847 3.495 -115.603 1.00 69.56 110 HIS A O 1
ATOM 856 N N . LEU A 1 111 ? 74.644 5.019 -117.252 1.00 72.25 111 LEU A N 1
ATOM 857 C CA . LEU A 1 111 ? 74.050 6.067 -116.421 1.00 72.25 111 LEU A CA 1
ATOM 858 C C . LEU A 1 111 ? 72.659 5.656 -115.908 1.00 72.25 111 LEU A C 1
ATOM 860 O O . LEU A 1 111 ? 72.385 5.748 -114.711 1.00 72.25 111 LEU A O 1
ATOM 864 N N . VAL A 1 112 ? 71.801 5.147 -116.801 1.00 73.00 112 VAL A N 1
ATOM 865 C CA . VAL A 1 112 ? 70.436 4.703 -116.462 1.00 73.00 112 VAL A CA 1
ATOM 866 C C . VAL A 1 112 ? 70.465 3.535 -115.472 1.00 73.00 112 VAL A C 1
ATOM 868 O O . VAL A 1 112 ? 69.756 3.567 -114.464 1.00 73.00 112 VAL A O 1
ATOM 871 N N . ALA A 1 113 ? 71.333 2.543 -115.700 1.00 69.81 113 ALA A N 1
ATOM 872 C CA . ALA A 1 113 ? 71.497 1.404 -114.795 1.00 69.81 113 ALA A CA 1
ATOM 873 C C . ALA A 1 113 ? 71.906 1.837 -113.373 1.00 69.81 113 ALA A C 1
ATOM 875 O O . ALA A 1 113 ? 71.370 1.322 -112.387 1.00 69.81 113 ALA A O 1
ATOM 876 N N . HIS A 1 114 ? 72.807 2.820 -113.251 1.00 71.50 114 HIS A N 1
ATOM 877 C CA . HIS A 1 114 ? 73.234 3.338 -111.951 1.00 71.50 114 HIS A CA 1
ATOM 878 C C . HIS A 1 114 ? 72.100 4.065 -111.209 1.00 71.50 114 HIS A C 1
ATOM 880 O O . HIS A 1 114 ? 71.919 3.848 -110.011 1.00 71.50 114 HIS A O 1
ATOM 886 N N . ILE A 1 115 ? 71.303 4.884 -111.906 1.00 68.69 115 ILE A N 1
ATOM 887 C CA . ILE A 1 115 ? 70.164 5.608 -111.313 1.00 68.69 115 ILE A CA 1
ATOM 888 C C . ILE A 1 115 ? 69.129 4.617 -110.753 1.00 68.69 115 ILE A C 1
ATOM 890 O O . ILE A 1 115 ? 68.803 4.672 -109.565 1.00 68.69 115 ILE A O 1
ATOM 894 N N . VAL A 1 116 ? 68.684 3.647 -111.562 1.00 69.94 116 VAL A N 1
ATOM 895 C CA . VAL A 1 116 ? 67.705 2.623 -111.141 1.00 69.94 116 VAL A CA 1
ATOM 896 C C . VAL A 1 116 ? 68.231 1.797 -109.956 1.00 69.94 116 VAL A C 1
ATOM 898 O O . VAL A 1 116 ? 67.507 1.555 -108.984 1.00 69.94 116 VAL A O 1
ATOM 901 N N . GLY A 1 117 ? 69.517 1.427 -109.985 1.00 67.06 117 GLY A N 1
ATOM 902 C CA . GLY A 1 117 ? 70.193 0.692 -108.911 1.00 67.06 117 GLY A CA 1
ATOM 903 C C . GLY A 1 117 ? 70.392 1.474 -107.603 1.00 67.06 117 GLY A C 1
ATOM 904 O O . GLY A 1 117 ? 70.713 0.866 -106.575 1.00 67.06 117 GLY A O 1
ATOM 905 N N . VAL A 1 118 ? 70.205 2.798 -107.600 1.00 67.69 118 VAL A N 1
ATOM 906 C CA . VAL A 1 118 ? 70.156 3.628 -106.383 1.00 67.69 118 VAL A CA 1
ATOM 907 C C . VAL A 1 118 ? 68.716 3.749 -105.881 1.00 67.69 118 VAL A C 1
ATOM 909 O O . VAL A 1 118 ? 68.464 3.447 -104.712 1.00 67.69 118 VAL A O 1
ATOM 912 N N . SER A 1 119 ? 67.757 4.094 -106.747 1.00 64.62 119 SER A N 1
ATOM 913 C CA . SER A 1 119 ? 66.342 4.263 -106.374 1.00 64.62 119 SER A CA 1
ATOM 914 C C . SER A 1 119 ? 65.754 3.024 -105.686 1.00 64.62 119 SER A C 1
ATOM 916 O O . SER A 1 119 ? 65.099 3.144 -104.650 1.00 64.62 119 SER A O 1
ATOM 918 N N . LEU A 1 120 ? 66.055 1.820 -106.191 1.00 65.94 120 LEU A N 1
ATOM 919 C CA . LEU A 1 120 ? 65.586 0.553 -105.610 1.00 65.94 120 LEU A CA 1
ATOM 920 C C . LEU A 1 120 ? 66.153 0.251 -104.210 1.00 65.94 120 LEU A C 1
ATOM 922 O O . LEU A 1 120 ? 65.522 -0.480 -103.443 1.00 65.94 120 LEU A O 1
ATOM 926 N N . ARG A 1 121 ? 67.324 0.797 -103.851 1.00 69.94 121 ARG A N 1
ATOM 927 C CA . ARG A 1 121 ? 67.898 0.650 -102.500 1.00 69.94 121 ARG A CA 1
ATOM 928 C C . ARG A 1 121 ? 67.231 1.595 -101.503 1.00 69.94 121 ARG A C 1
ATOM 930 O O . ARG A 1 121 ? 66.876 1.153 -100.412 1.00 69.94 121 ARG A O 1
ATOM 937 N N . TRP A 1 122 ? 66.977 2.843 -101.898 1.00 71.12 122 TRP A N 1
ATOM 938 C CA . TRP A 1 122 ? 66.240 3.805 -101.070 1.00 71.12 122 TRP A CA 1
ATOM 939 C C . TRP A 1 122 ? 64.816 3.331 -100.757 1.00 71.12 122 TRP A C 1
ATOM 941 O O . TRP A 1 122 ? 64.425 3.335 -99.593 1.00 71.12 122 TRP A O 1
ATOM 951 N N . LEU A 1 123 ? 64.083 2.831 -101.759 1.00 66.75 123 LEU A N 1
ATOM 952 C CA . LEU A 1 123 ? 62.703 2.340 -101.605 1.00 66.75 123 LEU A CA 1
ATOM 953 C C . LEU A 1 123 ? 62.573 1.181 -100.598 1.00 66.75 123 LEU A C 1
ATOM 955 O O . LEU A 1 123 ? 61.616 1.130 -99.828 1.00 66.75 123 LEU A O 1
ATOM 959 N N . LYS A 1 124 ? 63.553 0.267 -100.554 1.00 72.88 124 LYS A N 1
ATOM 960 C CA . LYS A 1 124 ? 63.589 -0.815 -99.553 1.00 72.88 124 LYS A CA 1
ATOM 961 C C . LYS A 1 124 ? 63.927 -0.297 -98.150 1.00 72.88 124 LYS A C 1
ATOM 963 O O . LYS A 1 124 ? 63.360 -0.781 -97.173 1.00 72.88 124 LYS A O 1
ATOM 968 N N . GLY A 1 125 ? 64.814 0.695 -98.047 1.00 71.19 125 GLY A N 1
ATOM 969 C CA . GLY A 1 125 ? 65.167 1.332 -96.776 1.00 71.19 125 GLY A CA 1
ATOM 970 C C . GLY A 1 125 ? 63.992 2.080 -96.140 1.00 71.19 125 GLY A C 1
ATOM 971 O O . GLY A 1 125 ? 63.688 1.860 -94.967 1.00 71.19 125 GLY A O 1
ATOM 972 N N . THR A 1 126 ? 63.289 2.914 -96.912 1.00 75.44 126 THR A N 1
ATOM 973 C CA . THR A 1 126 ? 62.149 3.700 -96.412 1.00 75.44 126 THR A CA 1
ATOM 974 C C . THR A 1 126 ? 60.954 2.825 -96.038 1.00 75.44 126 THR A C 1
ATOM 976 O O . THR A 1 126 ? 60.350 3.059 -94.994 1.00 75.44 126 THR A O 1
ATOM 979 N N . ALA A 1 127 ? 60.654 1.772 -96.808 1.00 75.88 127 ALA A N 1
ATOM 980 C CA . ALA A 1 127 ? 59.585 0.826 -96.478 1.00 75.88 127 ALA A CA 1
ATOM 981 C C . ALA A 1 127 ? 59.831 0.094 -95.142 1.00 75.88 127 ALA A C 1
ATOM 983 O O . ALA A 1 127 ? 58.927 -0.007 -94.311 1.00 75.88 127 ALA A O 1
ATOM 984 N N . LEU A 1 128 ? 61.065 -0.366 -94.891 1.00 79.94 128 LEU A N 1
ATOM 985 C CA . LEU A 1 128 ? 61.428 -1.011 -93.623 1.00 79.94 128 LEU A CA 1
ATOM 986 C C . LEU A 1 128 ? 61.443 -0.029 -92.441 1.00 79.94 128 LEU A C 1
ATOM 988 O O . LEU A 1 128 ? 61.106 -0.423 -91.322 1.00 79.94 128 LEU A O 1
ATOM 992 N N . LEU A 1 129 ? 61.799 1.239 -92.670 1.00 81.06 129 LEU A N 1
ATOM 993 C CA . LEU A 1 129 ? 61.699 2.292 -91.656 1.00 81.06 129 LEU A CA 1
ATOM 994 C C . LEU A 1 129 ? 60.230 2.560 -91.288 1.00 81.06 129 LEU A C 1
ATOM 996 O O . LEU A 1 129 ? 59.879 2.530 -90.110 1.00 81.06 129 LEU A O 1
ATOM 1000 N N . ALA A 1 130 ? 59.366 2.750 -92.289 1.00 81.69 130 ALA A N 1
ATOM 1001 C CA . ALA A 1 130 ? 57.937 2.995 -92.102 1.00 81.69 130 ALA A CA 1
ATOM 1002 C C . ALA A 1 130 ? 57.241 1.834 -91.370 1.00 81.69 130 ALA A C 1
ATOM 1004 O O . ALA A 1 130 ? 56.473 2.074 -90.440 1.00 81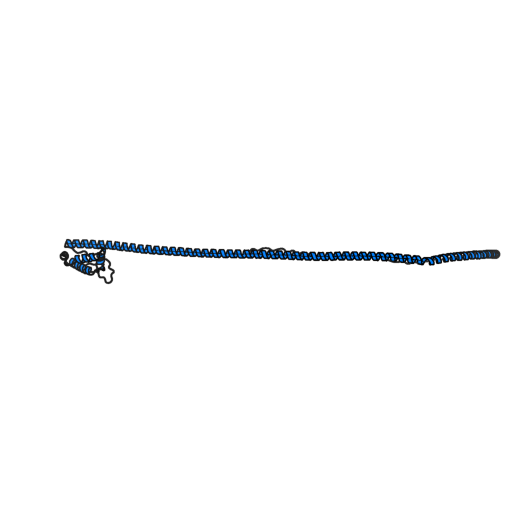.69 130 ALA A O 1
ATOM 1005 N N . LEU A 1 131 ? 57.567 0.580 -91.712 1.00 87.88 131 LEU A N 1
ATOM 1006 C CA . LEU A 1 131 ? 57.037 -0.599 -91.020 1.00 87.88 131 LEU A CA 1
ATOM 1007 C C . LEU A 1 131 ? 57.460 -0.643 -89.541 1.00 87.88 131 LEU A C 1
ATOM 1009 O O . LEU A 1 131 ? 56.630 -0.917 -88.675 1.00 87.88 131 LEU A O 1
ATOM 1013 N N . LYS A 1 132 ? 58.726 -0.328 -89.228 1.00 87.81 132 LYS A N 1
ATOM 1014 C CA . LYS A 1 132 ? 59.208 -0.246 -87.836 1.00 87.81 132 LYS A CA 1
ATOM 1015 C C . LYS A 1 132 ? 58.515 0.867 -87.046 1.00 87.81 132 LYS A C 1
ATOM 1017 O O . LYS A 1 132 ? 58.144 0.639 -85.898 1.00 87.81 132 LYS A O 1
ATOM 1022 N N . ILE A 1 133 ? 58.306 2.035 -87.656 1.00 88.88 133 ILE A N 1
ATOM 1023 C CA . ILE A 1 133 ? 57.573 3.151 -87.039 1.00 88.88 133 ILE A CA 1
ATOM 1024 C C . ILE A 1 133 ? 56.112 2.750 -86.782 1.00 88.88 133 ILE A C 1
ATOM 1026 O O . ILE A 1 133 ? 55.624 2.929 -85.670 1.00 88.88 133 ILE A O 1
ATOM 1030 N N . GLY A 1 134 ? 55.438 2.135 -87.760 1.00 88.62 134 GLY A N 1
ATOM 1031 C CA . GLY A 1 134 ? 54.059 1.657 -87.619 1.00 88.62 134 GLY A CA 1
ATOM 1032 C C . GLY A 1 134 ? 53.889 0.615 -86.509 1.00 88.62 134 GLY A C 1
ATOM 1033 O O . GLY A 1 134 ? 52.987 0.744 -85.683 1.00 88.62 134 GLY A O 1
ATOM 1034 N N . LEU A 1 135 ? 54.789 -0.372 -86.428 1.00 91.25 135 LEU A N 1
ATOM 1035 C CA . LEU A 1 135 ? 54.795 -1.368 -85.347 1.00 91.25 135 LEU A CA 1
ATOM 1036 C C . LEU A 1 135 ? 55.087 -0.740 -83.974 1.00 91.25 135 LEU A C 1
ATOM 1038 O O . LEU A 1 135 ? 54.454 -1.114 -82.9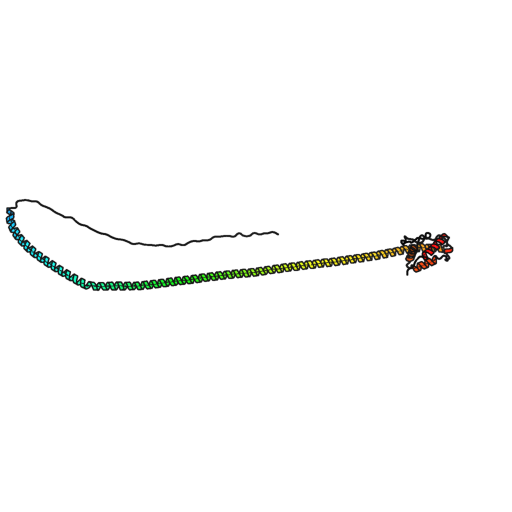88 1.00 91.25 135 LEU A O 1
ATOM 1042 N N . GLY A 1 136 ? 55.997 0.239 -83.904 1.00 90.81 136 GLY A N 1
ATOM 1043 C CA . GLY A 1 136 ? 56.279 0.989 -82.678 1.00 90.81 136 GLY A CA 1
ATOM 1044 C C . GLY A 1 136 ? 55.069 1.786 -82.185 1.00 90.81 136 GLY A C 1
ATOM 1045 O O . GLY A 1 136 ? 54.700 1.686 -81.016 1.00 90.81 136 GLY A O 1
ATOM 1046 N N . LEU A 1 137 ? 54.399 2.517 -83.082 1.00 92.50 137 LEU A N 1
ATOM 1047 C CA . LEU A 1 137 ? 53.165 3.245 -82.772 1.00 92.50 137 LEU A CA 1
ATOM 1048 C C . LEU A 1 137 ? 52.044 2.294 -82.333 1.00 92.50 137 LEU A C 1
ATOM 1050 O O . LEU A 1 137 ? 51.396 2.550 -81.320 1.00 92.50 137 LEU A O 1
ATOM 1054 N N . PHE A 1 138 ? 51.858 1.164 -83.023 1.00 92.44 138 PHE A N 1
ATOM 1055 C CA . PHE A 1 138 ? 50.873 0.150 -82.638 1.00 92.44 138 PHE A CA 1
ATOM 1056 C C . PHE A 1 138 ? 51.138 -0.415 -81.233 1.00 92.44 138 PHE A C 1
ATOM 1058 O O . PHE A 1 138 ? 50.212 -0.513 -80.427 1.00 92.44 138 PHE A O 1
ATOM 1065 N N . ALA A 1 139 ? 52.397 -0.722 -80.900 1.00 92.44 139 ALA A N 1
ATOM 1066 C CA . ALA A 1 139 ? 52.778 -1.191 -79.568 1.00 92.44 139 ALA A CA 1
ATOM 1067 C C . ALA A 1 139 ? 52.510 -0.137 -78.475 1.00 92.44 139 ALA A C 1
ATOM 1069 O O . ALA A 1 139 ? 51.997 -0.481 -77.409 1.00 92.44 139 ALA A O 1
ATOM 1070 N N . VAL A 1 140 ? 52.782 1.146 -78.746 1.00 94.00 140 VAL A N 1
ATOM 1071 C CA . VAL A 1 140 ? 52.465 2.257 -77.829 1.00 94.00 140 VAL A CA 1
ATOM 1072 C C . VAL A 1 140 ? 50.951 2.414 -77.644 1.00 94.00 140 VAL A C 1
ATOM 1074 O O . VAL A 1 140 ? 50.489 2.539 -76.509 1.00 94.00 140 VAL A O 1
ATOM 1077 N N . CYS A 1 141 ? 50.158 2.342 -78.717 1.00 93.44 141 CYS A N 1
ATOM 1078 C CA . CYS A 1 141 ? 48.696 2.375 -78.635 1.00 93.44 141 CYS A CA 1
ATOM 1079 C C . CYS A 1 141 ? 48.136 1.192 -77.829 1.00 93.44 141 CYS A C 1
ATOM 1081 O O . CYS A 1 141 ? 47.275 1.389 -76.970 1.00 93.44 141 CYS A O 1
ATOM 1083 N N . LEU A 1 142 ? 48.646 -0.024 -78.048 1.00 94.12 142 LEU A N 1
ATOM 1084 C CA . LEU A 1 142 ? 48.236 -1.214 -77.301 1.00 94.12 142 LEU A CA 1
ATOM 1085 C C . LEU A 1 142 ? 48.591 -1.098 -75.809 1.00 94.12 142 LEU A C 1
ATOM 1087 O O . LEU A 1 142 ? 47.746 -1.365 -74.955 1.00 94.12 142 LEU A O 1
ATOM 1091 N N . ALA A 1 143 ? 49.799 -0.628 -75.484 1.00 94.00 143 ALA A N 1
ATOM 1092 C CA . ALA A 1 143 ? 50.216 -0.373 -74.106 1.00 94.00 143 ALA A CA 1
ATOM 1093 C C . ALA A 1 143 ? 49.338 0.693 -73.421 1.00 94.00 143 ALA A C 1
ATOM 1095 O O . ALA A 1 143 ? 48.942 0.511 -72.269 1.00 94.00 143 ALA A O 1
ATOM 1096 N N . ALA A 1 144 ? 48.967 1.764 -74.131 1.00 94.50 144 ALA A N 1
ATOM 1097 C CA . ALA A 1 144 ? 48.065 2.797 -73.621 1.00 94.50 144 ALA A CA 1
ATOM 1098 C C . ALA A 1 144 ? 46.646 2.260 -73.347 1.00 94.50 144 ALA A C 1
ATOM 1100 O O . ALA A 1 144 ? 46.058 2.585 -72.314 1.00 94.50 144 ALA A O 1
ATOM 1101 N N . LEU A 1 145 ? 46.112 1.395 -74.218 1.00 96.31 145 LEU A N 1
ATOM 1102 C CA . LEU A 1 145 ? 44.816 0.735 -74.012 1.00 96.31 145 LEU A CA 1
ATOM 1103 C C . LEU A 1 145 ? 44.838 -0.221 -72.808 1.00 96.31 145 LEU A C 1
ATOM 1105 O O . LEU A 1 145 ? 43.906 -0.207 -72.001 1.00 96.31 145 LEU A O 1
ATOM 1109 N N . ILE A 1 146 ? 45.912 -1.000 -72.640 1.00 94.81 146 ILE A N 1
ATOM 1110 C CA . ILE A 1 146 ? 46.107 -1.877 -71.474 1.00 94.81 146 ILE A CA 1
ATOM 1111 C C . ILE A 1 146 ? 46.205 -1.044 -70.187 1.00 94.81 146 ILE A C 1
ATOM 1113 O O . ILE A 1 146 ? 45.508 -1.334 -69.214 1.00 94.81 146 ILE A O 1
ATOM 1117 N N . ALA A 1 147 ? 47.000 0.031 -70.183 1.00 94.81 147 ALA A N 1
ATOM 1118 C CA . ALA A 1 147 ? 47.117 0.935 -69.040 1.00 94.81 147 ALA A CA 1
ATOM 1119 C C . ALA A 1 147 ? 45.766 1.577 -68.674 1.00 94.81 147 ALA A C 1
ATOM 1121 O O . ALA A 1 147 ? 45.385 1.585 -67.503 1.00 94.81 147 ALA A O 1
ATOM 1122 N N . TYR A 1 148 ? 44.996 2.042 -69.663 1.00 95.62 148 TYR A N 1
ATOM 1123 C CA . TYR A 1 148 ? 43.649 2.578 -69.454 1.00 95.62 148 TYR A CA 1
ATOM 1124 C C . TYR A 1 148 ? 42.692 1.535 -68.849 1.00 95.62 148 TYR A C 1
ATOM 1126 O O . TYR A 1 148 ? 41.970 1.838 -67.895 1.00 95.62 148 TYR A O 1
ATOM 1134 N N . ALA A 1 149 ? 42.711 0.295 -69.348 1.00 94.31 149 ALA A N 1
ATOM 1135 C CA . ALA A 1 149 ? 41.898 -0.796 -68.813 1.00 94.31 149 ALA A CA 1
ATOM 1136 C C . ALA A 1 149 ? 42.257 -1.124 -67.351 1.00 94.31 149 ALA A C 1
ATOM 1138 O O . ALA A 1 149 ? 41.361 -1.248 -66.512 1.00 94.31 149 ALA A O 1
ATOM 1139 N N . LEU A 1 150 ? 43.553 -1.184 -67.020 1.00 96.00 150 LEU A N 1
ATOM 1140 C CA . LEU A 1 150 ? 44.040 -1.406 -65.654 1.00 96.00 150 LEU A CA 1
ATOM 1141 C C . LEU A 1 150 ? 43.655 -0.258 -64.707 1.00 96.00 150 LEU A C 1
ATOM 1143 O O . LEU A 1 150 ? 43.187 -0.518 -63.598 1.00 96.00 150 LEU A O 1
ATOM 1147 N N . ILE A 1 151 ? 43.765 1.001 -65.146 1.00 96.12 151 ILE A N 1
ATOM 1148 C CA . ILE A 1 151 ? 43.312 2.174 -64.379 1.00 96.12 151 ILE A CA 1
ATOM 1149 C C . ILE A 1 151 ? 41.798 2.101 -64.128 1.00 96.12 151 ILE A C 1
ATOM 1151 O O . ILE A 1 151 ? 41.346 2.304 -62.998 1.00 96.12 151 ILE A O 1
ATOM 1155 N N . ARG A 1 152 ? 40.997 1.758 -65.147 1.00 96.38 152 ARG A N 1
ATOM 1156 C CA . ARG A 1 152 ? 39.537 1.618 -65.015 1.00 96.38 152 ARG A CA 1
ATOM 1157 C C . ARG A 1 152 ? 39.158 0.506 -64.032 1.00 96.38 152 ARG A C 1
ATOM 1159 O O . ARG A 1 152 ? 38.277 0.718 -63.197 1.00 96.38 152 ARG A O 1
ATOM 1166 N N . LEU A 1 153 ? 39.847 -0.636 -64.085 1.00 94.75 153 LEU A N 1
ATOM 1167 C CA . LEU A 1 153 ? 39.660 -1.750 -63.152 1.00 94.75 153 LEU A CA 1
ATOM 1168 C C . LEU A 1 153 ? 40.054 -1.358 -61.719 1.00 94.75 153 LEU A C 1
ATOM 1170 O O . LEU A 1 153 ? 39.286 -1.594 -60.787 1.00 94.75 153 LEU A O 1
ATOM 1174 N N . ALA A 1 154 ? 41.197 -0.694 -61.531 1.00 95.44 154 ALA A N 1
ATOM 1175 C CA . ALA A 1 154 ? 41.640 -0.208 -60.225 1.00 95.44 154 ALA A CA 1
ATOM 1176 C C . ALA A 1 154 ? 40.634 0.781 -59.607 1.00 95.44 154 ALA A C 1
ATOM 1178 O O . ALA A 1 154 ? 40.303 0.668 -58.425 1.00 95.44 154 ALA A O 1
ATOM 1179 N N . LEU A 1 155 ? 40.079 1.700 -60.406 1.00 96.38 155 LEU A N 1
ATOM 1180 C CA . LEU A 1 155 ? 39.029 2.627 -59.973 1.00 96.38 155 LEU A CA 1
ATOM 1181 C C . LEU A 1 155 ? 37.721 1.905 -59.606 1.00 96.38 155 LEU A C 1
ATOM 1183 O O . LEU A 1 155 ? 37.095 2.260 -58.606 1.00 96.38 155 LEU A O 1
ATOM 1187 N N . GLN A 1 156 ? 37.313 0.874 -60.355 1.00 94.69 156 GLN A N 1
ATOM 1188 C CA . GLN A 1 156 ? 36.158 0.042 -59.993 1.00 94.69 156 GLN A CA 1
ATOM 1189 C C . GLN A 1 156 ? 36.392 -0.721 -58.681 1.00 94.69 156 GLN A C 1
ATOM 1191 O O . GLN A 1 156 ? 35.531 -0.693 -57.801 1.00 94.69 156 GLN A O 1
ATOM 1196 N N . VAL A 1 157 ? 37.570 -1.324 -58.495 1.00 95.12 157 VAL A N 1
ATOM 1197 C CA . VAL A 1 157 ? 37.943 -2.016 -57.250 1.00 95.12 157 VAL A CA 1
ATOM 1198 C C . VAL A 1 157 ? 37.994 -1.046 -56.066 1.00 95.12 157 VAL A C 1
ATOM 1200 O O . VAL A 1 157 ? 37.508 -1.387 -54.988 1.00 95.12 157 VAL A O 1
ATOM 1203 N N . GLN A 1 158 ? 38.507 0.178 -56.236 1.00 94.81 158 GLN A N 1
ATOM 1204 C CA . GLN A 1 158 ? 38.465 1.200 -55.183 1.00 94.81 158 GLN A CA 1
ATOM 1205 C C . GLN A 1 158 ? 37.030 1.611 -54.824 1.00 94.81 158 GLN A C 1
ATOM 1207 O O . GLN A 1 158 ? 36.707 1.674 -53.638 1.00 94.81 158 GLN A O 1
ATOM 1212 N N . ARG A 1 159 ? 36.151 1.839 -55.812 1.00 95.56 159 ARG A N 1
ATOM 1213 C CA . ARG A 1 159 ? 34.726 2.143 -55.570 1.00 95.56 159 ARG A CA 1
ATOM 1214 C C . ARG A 1 159 ? 34.029 1.000 -54.825 1.00 95.56 159 ARG A C 1
ATOM 1216 O O . ARG A 1 159 ? 33.377 1.248 -53.816 1.00 95.56 159 ARG A O 1
ATOM 1223 N N . ALA A 1 160 ? 34.241 -0.247 -55.249 1.00 93.62 160 ALA A N 1
ATOM 1224 C CA . ALA A 1 160 ? 33.690 -1.427 -54.582 1.00 93.62 160 ALA A CA 1
ATOM 1225 C C . ALA A 1 160 ? 34.228 -1.613 -53.149 1.00 93.62 160 ALA A C 1
ATOM 1227 O O . ALA A 1 160 ? 33.482 -2.026 -52.262 1.00 93.62 160 ALA A O 1
ATOM 1228 N N . ARG A 1 161 ? 35.503 -1.283 -52.889 1.00 95.38 161 ARG A N 1
ATOM 1229 C CA . ARG A 1 161 ? 36.079 -1.289 -51.532 1.00 95.38 161 ARG A CA 1
ATOM 1230 C C . ARG A 1 161 ? 35.446 -0.220 -50.636 1.00 95.38 161 ARG A C 1
ATOM 1232 O O . ARG A 1 161 ? 35.076 -0.559 -49.516 1.00 95.38 161 ARG A O 1
ATOM 1239 N N . ARG A 1 162 ? 35.258 1.014 -51.126 1.00 95.12 162 ARG A N 1
ATOM 1240 C CA . ARG A 1 162 ? 34.580 2.091 -50.373 1.00 95.12 162 ARG A CA 1
ATOM 1241 C C . ARG A 1 162 ? 33.135 1.718 -50.041 1.00 95.12 162 ARG A C 1
ATOM 1243 O O . ARG A 1 162 ? 32.785 1.705 -48.868 1.00 95.12 162 ARG A O 1
ATOM 1250 N N . ALA A 1 163 ? 32.359 1.265 -51.027 1.00 93.06 163 ALA A N 1
ATOM 1251 C CA . ALA A 1 163 ? 30.978 0.823 -50.815 1.00 93.06 163 ALA A CA 1
ATOM 1252 C C . ALA A 1 163 ? 30.864 -0.323 -49.785 1.00 93.06 163 ALA A C 1
ATOM 1254 O O . ALA A 1 163 ? 29.958 -0.328 -48.958 1.00 93.06 163 ALA A O 1
ATOM 1255 N N . ARG A 1 164 ? 31.813 -1.275 -49.770 1.00 95.44 164 ARG A N 1
ATOM 1256 C CA . ARG A 1 164 ? 31.873 -2.335 -48.741 1.00 95.44 164 ARG A CA 1
ATOM 1257 C C . ARG A 1 164 ? 32.252 -1.813 -47.349 1.00 95.44 164 ARG A C 1
ATOM 1259 O O . ARG A 1 164 ? 31.786 -2.369 -46.360 1.00 95.44 164 ARG A O 1
ATOM 1266 N N . GLN A 1 165 ? 33.087 -0.777 -47.252 1.00 94.56 165 GLN A N 1
ATOM 1267 C CA . GLN A 1 165 ? 33.419 -0.124 -45.977 1.00 94.56 165 GLN A CA 1
ATOM 1268 C C . GLN A 1 165 ? 32.248 0.716 -45.446 1.00 94.56 165 GLN A C 1
ATOM 1270 O O . GLN A 1 165 ? 31.990 0.714 -44.247 1.00 94.56 165 GLN A O 1
ATOM 1275 N N . GLU A 1 166 ? 31.518 1.396 -46.328 1.00 95.06 166 GLU A N 1
ATOM 1276 C CA . GLU A 1 166 ? 30.293 2.132 -46.000 1.00 95.06 166 GLU A CA 1
ATOM 1277 C C . GLU A 1 166 ? 29.181 1.181 -45.541 1.00 95.06 166 GLU A C 1
ATOM 1279 O O . GLU A 1 166 ? 28.572 1.429 -44.503 1.00 95.06 166 GLU A O 1
ATOM 1284 N N . LEU A 1 167 ? 28.983 0.049 -46.231 1.00 95.81 167 LEU A N 1
ATOM 1285 C CA . LEU A 1 167 ? 28.024 -0.979 -45.816 1.00 95.81 167 LEU A CA 1
ATOM 1286 C C . LEU A 1 167 ? 28.344 -1.521 -44.414 1.00 95.81 167 LEU A C 1
ATOM 1288 O O . LEU A 1 167 ? 27.464 -1.514 -43.560 1.00 95.81 167 LEU A O 1
ATOM 1292 N N . ARG A 1 168 ? 29.607 -1.884 -44.141 1.00 95.56 168 ARG A N 1
ATOM 1293 C CA . ARG A 1 168 ? 30.029 -2.348 -42.806 1.00 95.56 168 ARG A CA 1
ATOM 1294 C C . ARG A 1 168 ? 29.801 -1.306 -41.716 1.00 95.56 168 ARG A C 1
ATOM 1296 O O . ARG A 1 168 ? 29.273 -1.646 -40.669 1.00 95.56 168 ARG A O 1
ATOM 1303 N N . ARG A 1 169 ? 30.106 -0.029 -41.972 1.00 96.00 169 ARG A N 1
ATOM 1304 C CA . ARG A 1 169 ? 29.816 1.060 -41.020 1.00 96.00 169 ARG A CA 1
ATOM 1305 C C . ARG A 1 169 ? 28.319 1.219 -40.748 1.00 96.00 169 ARG A C 1
ATOM 1307 O O . ARG A 1 169 ? 27.937 1.534 -39.627 1.00 96.00 169 ARG A O 1
ATOM 1314 N N . LEU A 1 170 ? 27.466 1.000 -41.752 1.00 96.06 170 LEU A N 1
ATOM 1315 C CA . LEU A 1 170 ? 26.009 1.014 -41.588 1.00 96.06 170 LEU A CA 1
ATOM 1316 C C . LEU A 1 170 ? 25.497 -0.226 -40.837 1.00 96.06 170 LEU A C 1
ATOM 1318 O O . LEU A 1 170 ? 24.554 -0.110 -40.058 1.00 96.06 170 LEU A O 1
ATOM 1322 N N . GLU A 1 171 ? 26.114 -1.392 -41.027 1.00 96.00 171 GLU A N 1
ATOM 1323 C CA . GLU A 1 171 ? 25.842 -2.615 -40.259 1.00 96.00 171 GLU A CA 1
ATOM 1324 C C . GLU A 1 171 ? 26.267 -2.453 -38.788 1.00 96.00 171 GLU A C 1
ATOM 1326 O O . GLU A 1 171 ? 25.452 -2.658 -37.891 1.00 96.00 171 GLU A O 1
ATOM 1331 N N . GLU A 1 172 ? 27.491 -1.984 -38.537 1.00 96.06 172 GLU A N 1
ATOM 1332 C CA . GLU A 1 172 ? 28.026 -1.647 -37.210 1.00 96.06 172 GLU A CA 1
ATOM 1333 C C . GLU A 1 172 ? 27.136 -0.618 -36.491 1.00 96.06 172 GLU A C 1
ATOM 1335 O O . GLU A 1 172 ? 26.743 -0.836 -35.344 1.00 96.06 172 GLU A O 1
ATOM 1340 N N . ALA A 1 173 ? 26.733 0.461 -37.174 1.00 94.44 173 ALA A N 1
ATOM 1341 C CA . ALA A 1 173 ? 25.831 1.472 -36.620 1.00 94.44 173 ALA A CA 1
ATOM 1342 C C . ALA A 1 173 ? 24.427 0.917 -36.316 1.00 94.44 173 ALA A C 1
ATOM 1344 O O . ALA A 1 173 ? 23.845 1.258 -35.286 1.00 94.44 173 ALA A O 1
ATOM 1345 N N . ARG A 1 174 ? 23.881 0.031 -37.165 1.00 96.00 174 ARG A N 1
ATOM 1346 C CA . ARG A 1 174 ? 22.602 -0.660 -36.904 1.00 96.00 174 ARG A CA 1
ATOM 1347 C C . ARG A 1 174 ? 22.692 -1.581 -35.688 1.00 96.00 174 ARG A C 1
ATOM 1349 O O . ARG A 1 174 ? 21.771 -1.582 -34.876 1.00 96.00 174 ARG A O 1
ATOM 1356 N N . VAL A 1 175 ? 23.790 -2.323 -35.535 1.00 96.00 175 VAL A N 1
ATOM 1357 C CA . VAL A 1 175 ? 24.027 -3.192 -34.370 1.00 96.00 175 VAL A CA 1
ATOM 1358 C C . VAL A 1 175 ? 24.169 -2.362 -33.092 1.00 96.00 175 VAL A C 1
ATOM 1360 O O . VAL A 1 175 ? 23.491 -2.652 -32.109 1.00 96.00 175 VAL A O 1
ATOM 1363 N N . GLN A 1 176 ? 24.960 -1.283 -33.107 1.00 95.88 176 GLN A N 1
ATOM 1364 C CA . GLN A 1 176 ? 25.076 -0.368 -31.964 1.00 95.88 176 GLN A CA 1
ATOM 1365 C C . GLN A 1 176 ? 23.726 0.264 -31.592 1.00 95.88 176 GLN A C 1
ATOM 1367 O O . GLN A 1 176 ? 23.368 0.295 -30.414 1.00 95.88 176 GLN A O 1
ATOM 1372 N N . TRP A 1 177 ? 22.942 0.710 -32.578 1.00 93.44 177 TRP A N 1
ATOM 1373 C CA . TRP A 1 177 ? 21.610 1.270 -32.345 1.00 93.44 177 TRP A CA 1
ATOM 1374 C C . TRP A 1 177 ? 20.634 0.236 -31.766 1.00 93.44 177 TRP A C 1
ATOM 1376 O O . TRP A 1 177 ? 19.891 0.555 -30.840 1.00 93.44 177 TRP A O 1
ATOM 1386 N N . ALA A 1 178 ? 20.670 -1.016 -32.237 1.00 95.69 178 ALA A N 1
ATOM 1387 C CA . ALA A 1 178 ? 19.853 -2.104 -31.697 1.00 95.69 178 ALA A CA 1
ATOM 1388 C C . ALA A 1 178 ? 20.233 -2.467 -30.247 1.00 95.69 178 ALA A C 1
ATOM 1390 O O . ALA A 1 178 ? 19.349 -2.704 -29.424 1.00 95.69 178 ALA A O 1
ATOM 1391 N N . ILE A 1 179 ? 21.526 -2.446 -29.904 1.00 95.38 179 ILE A N 1
ATOM 1392 C CA . ILE A 1 179 ? 22.004 -2.623 -28.521 1.00 95.38 179 ILE A CA 1
ATOM 1393 C C . ILE A 1 179 ? 21.513 -1.465 -27.635 1.00 95.38 179 ILE A C 1
ATOM 1395 O O . ILE A 1 179 ? 20.962 -1.699 -26.561 1.00 95.38 179 ILE A O 1
ATOM 1399 N N . GLN A 1 180 ? 21.620 -0.216 -28.105 1.00 95.12 180 GLN A N 1
ATOM 1400 C CA . GLN A 1 180 ? 21.104 0.964 -27.394 1.00 95.12 180 GLN A CA 1
ATOM 1401 C C . GLN A 1 180 ? 19.569 1.009 -27.305 1.00 95.12 180 GLN A C 1
ATOM 1403 O O . GLN A 1 180 ? 19.026 1.659 -26.412 1.00 95.12 180 GLN A O 1
ATOM 1408 N N . ALA A 1 181 ? 18.842 0.372 -28.227 1.00 94.88 181 ALA A N 1
ATOM 1409 C CA . ALA A 1 181 ? 17.394 0.202 -28.130 1.00 94.88 181 ALA A CA 1
ATOM 1410 C C . ALA A 1 181 ? 17.047 -0.778 -27.000 1.00 94.88 181 ALA A C 1
ATOM 1412 O O . ALA A 1 181 ? 16.345 -0.385 -26.068 1.00 94.88 181 ALA A O 1
ATOM 1413 N N . ARG A 1 182 ? 17.640 -1.983 -27.014 1.00 95.75 182 ARG A N 1
ATOM 1414 C CA . ARG A 1 182 ? 17.439 -3.008 -25.974 1.00 95.75 182 ARG A CA 1
ATOM 1415 C C . ARG A 1 182 ? 17.813 -2.518 -24.579 1.00 95.75 182 ARG A C 1
ATOM 1417 O O . ARG A 1 182 ? 17.009 -2.659 -23.668 1.00 95.75 182 ARG A O 1
ATOM 1424 N N . GLY A 1 183 ? 18.962 -1.856 -24.416 1.00 95.19 183 GLY A N 1
ATOM 1425 C CA . GLY A 1 183 ? 19.371 -1.306 -23.117 1.00 95.19 183 GLY A CA 1
ATOM 1426 C C . GLY A 1 183 ? 18.332 -0.346 -22.523 1.00 95.19 183 GLY A C 1
ATOM 1427 O O . GLY A 1 183 ? 17.994 -0.454 -21.349 1.00 95.19 183 GLY A O 1
ATOM 1428 N N . ARG A 1 184 ? 17.732 0.522 -23.351 1.00 95.38 184 ARG A N 1
ATOM 1429 C CA . ARG A 1 184 ? 16.649 1.430 -22.927 1.00 95.38 184 ARG A CA 1
ATOM 1430 C C . ARG A 1 184 ? 15.306 0.726 -22.724 1.00 95.38 184 ARG A C 1
ATOM 1432 O O . ARG A 1 184 ? 14.420 1.287 -22.088 1.00 95.38 184 ARG A O 1
ATOM 1439 N N . GLU A 1 185 ? 15.089 -0.454 -23.294 1.00 94.00 185 GLU A N 1
ATOM 1440 C CA . GLU A 1 185 ? 13.908 -1.289 -23.023 1.00 94.00 185 GLU A CA 1
ATOM 1441 C C . GLU A 1 185 ? 14.063 -2.035 -21.696 1.00 94.00 185 GLU A C 1
ATOM 1443 O O . GLU A 1 185 ? 13.161 -1.972 -20.867 1.00 94.00 185 GLU A O 1
ATOM 1448 N N . GLU A 1 186 ? 15.233 -2.620 -21.433 1.00 95.25 186 GLU A N 1
ATOM 1449 C CA . GLU A 1 186 ? 15.572 -3.224 -20.142 1.00 95.25 186 GLU A CA 1
ATOM 1450 C C . GLU A 1 186 ? 15.566 -2.213 -18.989 1.00 95.25 186 GLU A C 1
ATOM 1452 O O . GLU A 1 186 ? 15.111 -2.540 -17.898 1.00 95.25 186 GLU A O 1
ATOM 1457 N N . GLU A 1 187 ? 16.065 -0.995 -19.206 1.00 94.25 187 GLU A N 1
ATOM 1458 C CA . GLU A 1 187 ? 16.074 0.080 -18.206 1.00 94.25 187 GLU A CA 1
ATOM 1459 C C . GLU A 1 187 ? 14.647 0.535 -17.859 1.00 94.25 187 GLU A C 1
ATOM 1461 O O . GLU A 1 187 ? 14.291 0.626 -16.684 1.00 94.25 187 GLU A O 1
ATOM 1466 N N . ARG A 1 188 ? 13.782 0.714 -18.870 1.00 95.00 188 ARG A N 1
ATOM 1467 C CA . ARG A 1 188 ? 12.350 0.990 -18.658 1.00 95.00 188 ARG A CA 1
ATOM 1468 C C . ARG A 1 188 ? 11.635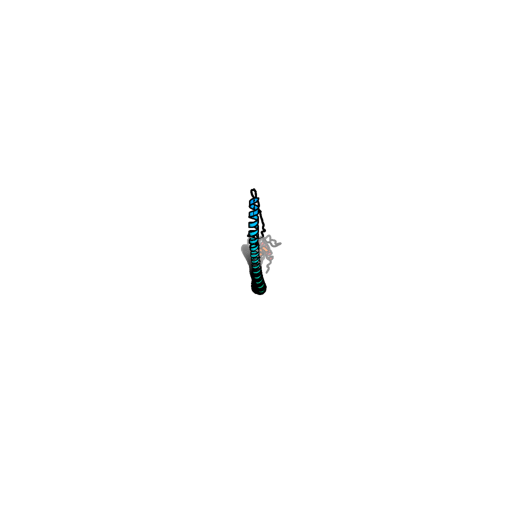 -0.176 -17.974 1.00 95.00 188 ARG A C 1
ATOM 1470 O O . ARG A 1 188 ? 10.823 0.062 -17.088 1.00 95.00 188 ARG A O 1
ATOM 1477 N N . HIS A 1 189 ? 11.947 -1.421 -18.334 1.00 94.25 189 HIS A N 1
ATOM 1478 C CA . HIS A 1 189 ? 11.377 -2.599 -17.680 1.00 94.25 189 HIS A CA 1
ATOM 1479 C C . HIS A 1 189 ? 11.815 -2.702 -16.211 1.00 94.25 189 HIS A C 1
ATOM 1481 O O . HIS A 1 189 ? 10.989 -2.996 -15.351 1.00 94.25 189 HIS A O 1
ATOM 1487 N N . ARG A 1 190 ? 13.088 -2.426 -15.897 1.00 96.19 190 ARG A N 1
ATOM 1488 C CA . ARG A 1 190 ? 13.585 -2.367 -14.512 1.00 96.19 190 ARG A CA 1
ATOM 1489 C C . ARG A 1 190 ? 12.870 -1.284 -13.709 1.00 96.19 190 ARG A C 1
ATOM 1491 O O . ARG A 1 190 ? 12.330 -1.598 -12.657 1.00 96.19 190 ARG A O 1
ATOM 1498 N N . HIS A 1 191 ? 12.756 -0.065 -14.243 1.00 95.31 191 HIS A N 1
ATOM 1499 C CA . HIS A 1 191 ? 12.022 1.016 -13.578 1.00 95.31 191 HIS A CA 1
ATOM 1500 C C . HIS A 1 191 ? 10.546 0.662 -13.332 1.00 95.31 191 HIS A C 1
ATOM 1502 O O . HIS A 1 191 ? 10.022 0.957 -12.263 1.00 95.31 191 HIS A O 1
ATOM 1508 N N . LEU A 1 192 ? 9.863 0.016 -14.285 1.00 96.56 192 LEU A N 1
ATOM 1509 C CA . LEU A 1 192 ? 8.472 -0.417 -14.101 1.00 96.56 192 LEU A CA 1
ATOM 1510 C C . LEU A 1 192 ? 8.334 -1.485 -13.005 1.00 96.56 192 LEU A C 1
ATOM 1512 O O . LEU A 1 192 ? 7.411 -1.402 -12.199 1.00 96.56 192 LEU A O 1
ATOM 1516 N N . VAL A 1 193 ? 9.261 -2.448 -12.932 1.00 96.94 193 VAL A N 1
ATOM 1517 C CA . VAL A 1 193 ? 9.273 -3.471 -11.870 1.00 96.94 193 VAL A CA 1
ATOM 1518 C C . VAL A 1 193 ? 9.597 -2.856 -10.505 1.00 96.94 193 VAL A C 1
ATOM 1520 O O . VAL A 1 193 ? 8.910 -3.160 -9.535 1.00 96.94 193 VAL A O 1
ATOM 1523 N N . GLU A 1 194 ? 10.582 -1.959 -10.415 1.00 96.81 194 GLU A N 1
ATOM 1524 C CA . GLU A 1 194 ? 10.909 -1.249 -9.169 1.00 96.81 194 GLU A CA 1
ATOM 1525 C C . GLU A 1 194 ? 9.763 -0.340 -8.698 1.00 96.81 194 GLU A C 1
ATOM 1527 O O . GLU A 1 194 ? 9.487 -0.258 -7.501 1.00 96.81 194 GLU A O 1
ATOM 1532 N N . GLU A 1 195 ? 9.067 0.336 -9.616 1.00 95.62 195 GLU A N 1
ATOM 1533 C CA . GLU A 1 195 ? 7.904 1.164 -9.284 1.00 95.62 195 GLU A CA 1
ATOM 1534 C C . GLU A 1 195 ? 6.710 0.309 -8.834 1.00 95.62 195 GLU A C 1
ATOM 1536 O O . GLU A 1 195 ? 6.045 0.656 -7.857 1.00 95.62 195 GLU A O 1
ATOM 1541 N N . GLN A 1 196 ? 6.464 -0.833 -9.484 1.00 96.31 196 GLN A N 1
ATOM 1542 C CA . GLN A 1 196 ? 5.440 -1.783 -9.051 1.00 96.31 196 GLN A CA 1
ATOM 1543 C C . GLN A 1 196 ? 5.760 -2.353 -7.660 1.00 96.31 196 GLN A C 1
ATOM 1545 O O . GLN A 1 196 ? 4.895 -2.322 -6.788 1.00 96.31 196 GLN A O 1
ATOM 1550 N N . GLN A 1 197 ? 7.001 -2.783 -7.410 1.00 95.69 197 GLN A N 1
ATOM 1551 C CA . GLN A 1 197 ? 7.429 -3.271 -6.093 1.00 95.69 197 GLN A CA 1
ATOM 1552 C C . GLN A 1 197 ? 7.267 -2.208 -5.000 1.00 95.69 197 GLN A C 1
ATOM 1554 O O . GLN A 1 197 ? 6.766 -2.517 -3.922 1.00 95.69 197 GLN A O 1
ATOM 1559 N N . ARG A 1 198 ? 7.611 -0.941 -5.279 1.00 96.94 198 ARG A N 1
ATOM 1560 C CA . ARG A 1 198 ? 7.376 0.174 -4.343 1.00 96.94 198 ARG A CA 1
ATOM 1561 C C . ARG A 1 198 ? 5.894 0.343 -4.006 1.00 96.94 198 ARG A C 1
ATOM 1563 O O . ARG A 1 198 ? 5.577 0.503 -2.834 1.00 96.94 198 ARG A O 1
ATOM 1570 N N . ARG A 1 199 ? 5.003 0.272 -5.003 1.00 96.19 199 ARG A N 1
ATOM 1571 C CA . ARG A 1 199 ? 3.543 0.354 -4.809 1.00 96.19 199 ARG A CA 1
ATOM 1572 C C . ARG A 1 199 ? 3.006 -0.839 -4.005 1.00 96.19 199 ARG A C 1
ATOM 1574 O O . ARG A 1 199 ? 2.174 -0.651 -3.125 1.00 96.19 199 ARG A O 1
ATOM 1581 N N . GLU A 1 200 ? 3.493 -2.052 -4.265 1.00 95.38 200 GLU A N 1
ATOM 1582 C CA . GLU A 1 200 ? 3.098 -3.262 -3.527 1.00 95.38 200 GLU A CA 1
ATOM 1583 C C . GLU A 1 200 ? 3.575 -3.244 -2.063 1.00 95.38 200 GLU A C 1
ATOM 1585 O O . GLU A 1 200 ? 2.819 -3.619 -1.164 1.00 95.38 200 GLU A O 1
ATOM 1590 N N . ASP A 1 201 ? 4.794 -2.765 -1.796 1.00 96.12 201 ASP A N 1
ATOM 1591 C CA . ASP A 1 201 ? 5.309 -2.579 -0.433 1.00 96.12 201 ASP A CA 1
ATOM 1592 C C . ASP A 1 201 ? 4.625 -1.413 0.305 1.00 96.12 201 ASP A C 1
ATOM 1594 O O . ASP A 1 201 ? 4.440 -1.488 1.521 1.00 96.12 201 ASP A O 1
ATOM 1598 N N . GLU A 1 202 ? 4.230 -0.347 -0.397 1.00 96.50 202 GLU A N 1
ATOM 1599 C CA . GLU A 1 202 ? 3.454 0.767 0.163 1.00 96.50 202 GLU A CA 1
ATOM 1600 C C . GLU A 1 202 ? 2.059 0.297 0.600 1.00 96.50 202 GLU A C 1
ATOM 1602 O O . GLU A 1 202 ? 1.714 0.438 1.774 1.00 96.50 202 GLU A O 1
ATOM 1607 N N . VAL A 1 203 ? 1.319 -0.392 -0.278 1.00 96.56 203 VAL A N 1
ATOM 1608 C CA . VAL A 1 203 ? 0.014 -0.997 0.051 1.00 96.56 203 VAL A CA 1
ATOM 1609 C C . VAL A 1 203 ? 0.130 -2.000 1.205 1.00 96.56 203 VAL A C 1
ATOM 1611 O O . VAL A 1 203 ? -0.706 -1.990 2.109 1.00 96.56 203 VAL A O 1
ATOM 1614 N N . ARG A 1 204 ? 1.185 -2.829 1.247 1.00 95.38 204 ARG A N 1
ATOM 1615 C CA . ARG A 1 204 ? 1.405 -3.764 2.367 1.00 95.38 204 ARG A CA 1
ATOM 1616 C C . ARG A 1 204 ? 1.599 -3.030 3.698 1.00 95.38 204 ARG A C 1
ATOM 1618 O O . ARG A 1 204 ? 1.036 -3.448 4.708 1.00 95.38 204 ARG A O 1
ATOM 1625 N N . ARG A 1 205 ? 2.343 -1.917 3.708 1.00 95.94 205 ARG A N 1
ATOM 1626 C CA . ARG A 1 205 ? 2.532 -1.077 4.905 1.00 95.94 205 ARG A CA 1
ATOM 1627 C C . ARG A 1 205 ? 1.241 -0.387 5.337 1.00 95.94 205 ARG A C 1
ATOM 1629 O O . ARG A 1 205 ? 0.988 -0.302 6.537 1.00 95.94 205 ARG A O 1
ATOM 1636 N N . GLU A 1 206 ? 0.418 0.078 4.397 1.00 95.12 206 GLU A N 1
ATOM 1637 C CA . GLU A 1 206 ? -0.899 0.643 4.712 1.00 95.12 206 GLU A CA 1
ATOM 1638 C C . GLU A 1 206 ? -1.848 -0.411 5.298 1.00 95.12 206 GLU A C 1
ATOM 1640 O O . GLU A 1 206 ? -2.505 -0.144 6.307 1.00 95.12 206 GLU A O 1
ATOM 1645 N N . GLU A 1 207 ? -1.870 -1.630 4.748 1.00 95.25 207 GLU A N 1
ATOM 1646 C CA . GLU A 1 207 ? -2.621 -2.751 5.321 1.00 95.25 207 GLU A CA 1
ATOM 1647 C C . GLU A 1 207 ? -2.143 -3.119 6.731 1.00 95.25 207 GLU A C 1
ATOM 1649 O O . GLU A 1 207 ? -2.964 -3.284 7.636 1.00 95.25 207 GLU A O 1
ATOM 1654 N N . GLU A 1 208 ? -0.832 -3.242 6.952 1.00 94.44 208 GLU A N 1
ATOM 1655 C CA . GLU A 1 208 ? -0.268 -3.561 8.267 1.00 94.44 208 GLU A CA 1
ATOM 1656 C C . GLU A 1 208 ? -0.573 -2.462 9.296 1.00 94.44 208 GLU A C 1
ATOM 1658 O O . GLU A 1 208 ? -1.038 -2.768 10.398 1.00 94.44 208 GLU A O 1
ATOM 1663 N N . ALA A 1 209 ? -0.421 -1.185 8.930 1.00 95.44 209 ALA A N 1
ATOM 1664 C CA . ALA A 1 209 ? -0.795 -0.053 9.777 1.00 95.44 209 ALA A CA 1
ATOM 1665 C C . ALA A 1 209 ? -2.312 -0.005 10.052 1.00 95.44 209 ALA A C 1
ATOM 1667 O O . ALA A 1 209 ? -2.732 0.295 11.173 1.00 95.44 209 ALA A O 1
ATOM 1668 N N . GLY A 1 210 ? -3.147 -0.339 9.064 1.00 95.38 210 GLY A N 1
ATOM 1669 C CA . GLY A 1 210 ? -4.597 -0.463 9.221 1.00 95.38 210 GLY A CA 1
ATOM 1670 C C . GLY A 1 210 ? -4.984 -1.572 10.202 1.00 95.38 210 GLY A C 1
ATOM 1671 O O . GLY A 1 210 ? -5.777 -1.342 11.118 1.00 95.38 210 GLY A O 1
ATOM 1672 N N . ARG A 1 211 ? -4.368 -2.755 10.076 1.00 95.75 211 ARG A N 1
ATOM 1673 C CA . ARG A 1 211 ? -4.556 -3.894 10.993 1.00 95.75 211 ARG A CA 1
ATOM 1674 C C . ARG A 1 211 ? -4.102 -3.554 12.417 1.00 95.75 211 ARG A C 1
ATOM 1676 O O . ARG A 1 211 ? -4.813 -3.890 13.363 1.00 95.75 211 ARG A O 1
ATOM 1683 N N . GLN A 1 212 ? -2.977 -2.852 12.579 1.00 94.75 212 GLN A N 1
ATOM 1684 C CA . GLN A 1 212 ? -2.497 -2.383 13.886 1.00 94.75 212 GLN A CA 1
ATOM 1685 C C . GLN A 1 212 ? -3.488 -1.408 14.539 1.00 94.75 212 GLN A C 1
ATOM 1687 O O . GLN A 1 212 ? -3.920 -1.657 15.663 1.00 94.75 212 GLN A O 1
ATOM 1692 N N . ARG A 1 213 ? -3.938 -0.368 13.819 1.00 95.31 213 ARG A N 1
ATOM 1693 C CA . ARG A 1 213 ? -4.944 0.593 14.317 1.00 95.31 213 ARG A CA 1
ATOM 1694 C C . ARG A 1 213 ? -6.264 -0.087 14.693 1.00 95.31 213 ARG A C 1
ATOM 1696 O O . ARG A 1 213 ? -6.846 0.239 15.723 1.00 95.31 213 ARG A O 1
ATOM 1703 N N . ALA A 1 214 ? -6.728 -1.054 13.900 1.00 94.56 214 ALA A N 1
ATOM 1704 C CA . ALA A 1 214 ? -7.943 -1.813 14.201 1.00 94.56 214 ALA A CA 1
ATOM 1705 C C . ALA A 1 214 ? -7.788 -2.700 15.454 1.00 94.56 214 ALA A C 1
ATOM 1707 O O . ALA A 1 214 ? -8.708 -2.789 16.270 1.00 94.56 214 ALA A O 1
ATOM 1708 N N . ALA A 1 215 ? -6.622 -3.327 15.646 1.00 95.12 215 ALA A N 1
ATOM 1709 C CA . ALA A 1 215 ? -6.317 -4.101 16.848 1.00 95.12 215 ALA A CA 1
ATOM 1710 C C . ALA A 1 215 ? -6.206 -3.212 18.102 1.00 95.12 215 ALA A C 1
ATOM 1712 O O . ALA A 1 215 ? -6.715 -3.577 19.161 1.00 95.12 215 ALA A O 1
ATOM 1713 N N . GLU A 1 216 ? -5.600 -2.030 17.976 1.00 93.88 216 GLU A N 1
ATOM 1714 C CA . GLU A 1 216 ? -5.481 -1.033 19.044 1.00 93.88 216 GLU A CA 1
ATOM 1715 C C . GLU A 1 216 ? -6.850 -0.460 19.445 1.00 93.88 216 GLU A C 1
ATOM 1717 O O . GLU A 1 216 ? -7.193 -0.460 20.626 1.00 93.88 216 GLU A O 1
ATOM 1722 N N . GLN A 1 217 ? -7.692 -0.078 18.477 1.00 93.62 217 GLN A N 1
ATOM 1723 C CA . GLN A 1 217 ? -9.077 0.333 18.740 1.00 93.62 217 GLN A CA 1
ATOM 1724 C C . GLN A 1 217 ? -9.889 -0.777 19.420 1.00 93.62 217 GLN A C 1
ATOM 1726 O O . GLN A 1 217 ? -10.623 -0.503 20.371 1.00 93.62 217 GLN A O 1
ATOM 1731 N N . LYS A 1 218 ? -9.737 -2.036 18.984 1.00 94.88 218 LYS A N 1
ATOM 1732 C CA . LYS A 1 218 ? -10.403 -3.181 19.621 1.00 94.88 218 LYS A CA 1
ATOM 1733 C C . LYS A 1 218 ? -9.943 -3.371 21.069 1.00 94.88 218 LYS A C 1
ATOM 1735 O O . LYS A 1 218 ? -10.789 -3.598 21.932 1.00 94.88 218 LYS A O 1
ATOM 1740 N N . ARG A 1 219 ? -8.643 -3.226 21.349 1.00 94.75 219 ARG A N 1
ATOM 1741 C CA . ARG A 1 219 ? -8.105 -3.246 22.717 1.00 94.75 219 ARG A CA 1
ATOM 1742 C C . ARG A 1 219 ? -8.667 -2.116 23.572 1.00 94.75 219 ARG A C 1
ATOM 1744 O O . ARG A 1 219 ? -9.226 -2.402 24.623 1.00 94.75 219 ARG A O 1
ATOM 1751 N N . MET A 1 220 ? -8.613 -0.867 23.104 1.00 92.75 220 MET A N 1
ATOM 1752 C CA . MET A 1 220 ? -9.175 0.275 23.838 1.00 92.75 220 MET A CA 1
ATOM 1753 C C . MET A 1 220 ? -10.676 0.105 24.115 1.00 92.75 220 MET A C 1
ATOM 1755 O O . MET A 1 220 ? -11.139 0.444 25.200 1.00 92.75 220 MET A O 1
ATOM 1759 N N . ALA A 1 221 ? -11.441 -0.469 23.180 1.00 94.12 221 ALA A N 1
ATOM 1760 C CA . ALA A 1 221 ? -12.856 -0.774 23.390 1.00 94.12 221 ALA A CA 1
ATOM 1761 C C . ALA A 1 221 ? -13.081 -1.858 24.464 1.00 94.12 221 ALA A C 1
ATOM 1763 O O . ALA A 1 221 ? -13.991 -1.723 25.281 1.00 94.12 221 ALA A O 1
ATOM 1764 N N . GLN A 1 222 ? -12.248 -2.906 24.496 1.00 94.00 222 GLN A N 1
ATOM 1765 C CA . GLN A 1 222 ? -12.299 -3.954 25.525 1.00 94.00 222 GLN A CA 1
ATOM 1766 C C . GLN A 1 222 ? -11.876 -3.426 26.904 1.00 94.00 222 GLN A C 1
ATOM 1768 O O . GLN A 1 222 ? -12.564 -3.673 27.891 1.00 94.00 222 GLN A O 1
ATOM 1773 N N . GLU A 1 223 ? -10.794 -2.651 26.968 1.00 93.25 223 GLU A N 1
ATOM 1774 C CA . GLU A 1 223 ? -10.291 -2.017 28.192 1.00 93.25 223 GLU A CA 1
ATOM 1775 C C . GLU A 1 223 ? -11.308 -0.995 28.747 1.00 93.25 223 GLU A C 1
ATOM 1777 O O . GLU A 1 223 ? -11.526 -0.928 29.959 1.00 93.25 223 GLU A O 1
ATOM 1782 N N . ALA A 1 224 ? -12.019 -0.267 27.877 1.00 93.69 224 ALA A N 1
ATOM 1783 C CA . ALA A 1 224 ? -13.101 0.638 28.267 1.00 93.69 224 ALA A CA 1
ATOM 1784 C C . ALA A 1 224 ? -14.375 -0.087 28.744 1.00 93.69 224 ALA A C 1
ATOM 1786 O O . ALA A 1 224 ? -15.029 0.400 29.669 1.00 93.69 224 ALA A O 1
ATOM 1787 N N . ASP A 1 225 ? -14.752 -1.222 28.144 1.00 93.62 225 ASP A N 1
ATOM 1788 C CA . ASP A 1 225 ? -15.897 -2.016 28.617 1.00 93.62 225 ASP A CA 1
ATOM 1789 C C . ASP A 1 225 ? -15.597 -2.682 29.968 1.00 93.62 225 ASP A C 1
ATOM 1791 O O . ASP A 1 225 ? -16.405 -2.598 30.891 1.00 93.62 225 ASP A O 1
ATOM 1795 N N . GLU A 1 226 ? -14.399 -3.242 30.138 1.00 93.38 226 GLU A N 1
ATOM 1796 C CA . GLU A 1 226 ? -13.951 -3.798 31.418 1.00 93.38 226 GLU A CA 1
ATOM 1797 C C . GLU A 1 226 ? -13.871 -2.720 32.511 1.00 93.38 226 GLU A C 1
ATOM 1799 O O . GLU A 1 226 ? -14.378 -2.917 33.616 1.00 93.38 226 GLU A O 1
ATOM 1804 N N . THR A 1 227 ? -13.364 -1.524 32.191 1.00 92.31 227 THR A N 1
ATOM 1805 C CA . THR A 1 227 ? -13.386 -0.382 33.124 1.00 92.31 227 THR A CA 1
ATOM 1806 C C . THR A 1 227 ? -14.817 -0.015 33.536 1.00 92.31 227 THR A C 1
ATOM 1808 O O . THR A 1 227 ? -15.077 0.223 34.715 1.00 92.31 227 THR A O 1
ATOM 1811 N N . LYS A 1 228 ? -15.784 -0.020 32.605 1.00 93.12 228 LYS A N 1
ATOM 1812 C CA . LYS A 1 228 ? -17.206 0.218 32.925 1.00 93.12 228 LYS A CA 1
ATOM 1813 C C . LYS A 1 228 ? -17.792 -0.878 33.816 1.00 93.12 228 LYS A C 1
ATOM 1815 O O . LYS A 1 228 ? -18.508 -0.552 34.762 1.00 93.12 228 LYS A O 1
ATOM 1820 N N . ARG A 1 229 ? -17.476 -2.154 33.557 1.00 93.19 229 ARG A N 1
ATOM 1821 C CA . ARG A 1 229 ? -17.891 -3.294 34.398 1.00 93.19 229 ARG A CA 1
ATOM 1822 C C . ARG A 1 229 ? -17.360 -3.142 35.821 1.00 93.19 229 ARG A C 1
ATOM 1824 O O . ARG A 1 229 ? -18.143 -3.203 36.765 1.00 93.19 229 ARG A O 1
ATOM 1831 N N . GLN A 1 230 ? -16.065 -2.870 35.978 1.00 93.50 230 GLN A N 1
ATOM 1832 C CA . GLN A 1 230 ? -15.432 -2.687 37.287 1.00 93.50 230 GLN A CA 1
ATOM 1833 C C . GLN A 1 230 ? -15.987 -1.471 38.042 1.00 93.50 230 GLN A C 1
ATOM 1835 O O . GLN A 1 230 ? -16.273 -1.580 39.236 1.00 93.50 230 GLN A O 1
ATOM 1840 N N . THR A 1 231 ? -16.210 -0.340 37.362 1.00 92.69 231 THR A N 1
ATOM 1841 C CA . THR A 1 231 ? -16.865 0.836 37.960 1.00 92.69 231 THR A CA 1
ATOM 1842 C C . THR A 1 231 ? -18.274 0.496 38.437 1.00 92.69 231 THR A C 1
ATOM 1844 O O . THR A 1 231 ? -18.579 0.718 39.607 1.00 92.69 231 THR A O 1
ATOM 1847 N N . ARG A 1 232 ? -19.099 -0.139 37.595 1.00 94.06 232 ARG A N 1
ATOM 1848 C CA . ARG A 1 232 ? -20.463 -0.542 37.959 1.00 94.06 232 ARG A CA 1
ATOM 1849 C C . ARG A 1 232 ? -20.486 -1.511 39.147 1.00 94.06 232 ARG A C 1
ATOM 1851 O O . ARG A 1 232 ? -21.243 -1.298 40.087 1.00 94.06 232 ARG A O 1
ATOM 1858 N N . VAL A 1 233 ? -19.634 -2.539 39.155 1.00 94.19 233 VAL A N 1
ATOM 1859 C CA . VAL A 1 233 ? -19.522 -3.491 40.280 1.00 94.19 233 VAL A CA 1
ATOM 1860 C C . VAL A 1 233 ? -19.089 -2.778 41.567 1.00 94.19 233 VAL A C 1
ATOM 1862 O O . VAL A 1 233 ? -19.607 -3.071 42.646 1.00 94.19 233 VAL A O 1
ATOM 1865 N N . ARG A 1 234 ? -18.178 -1.801 41.476 1.00 94.56 234 ARG A N 1
ATOM 1866 C CA . ARG A 1 234 ? -17.752 -0.975 42.615 1.00 94.56 234 ARG A CA 1
ATOM 1867 C C . ARG A 1 234 ? -18.884 -0.089 43.141 1.00 94.56 234 ARG A C 1
ATOM 1869 O O . ARG A 1 234 ? -19.031 0.022 44.357 1.00 94.56 234 ARG A O 1
ATOM 1876 N N . GLU A 1 235 ? -19.677 0.514 42.261 1.00 94.50 235 GLU A N 1
ATOM 1877 C CA . GLU A 1 235 ? -20.844 1.333 42.613 1.00 94.50 235 GLU A CA 1
ATOM 1878 C C . GLU A 1 235 ? -21.958 0.491 43.248 1.00 94.50 235 GLU A C 1
ATOM 1880 O O . GLU A 1 235 ? -22.453 0.847 44.318 1.00 94.50 235 GLU A O 1
ATOM 1885 N N . GLU A 1 236 ? -22.292 -0.666 42.670 1.00 92.81 236 GLU A N 1
ATOM 1886 C CA . GLU A 1 236 ? -23.265 -1.613 43.230 1.00 92.81 236 GLU A CA 1
ATOM 1887 C C . GLU A 1 236 ? -22.814 -2.132 44.610 1.00 92.81 236 GLU A C 1
ATOM 1889 O O . GLU A 1 236 ? -23.616 -2.178 45.547 1.00 92.81 236 GLU A O 1
ATOM 1894 N N . LEU A 1 237 ? -21.522 -2.438 44.793 1.00 94.44 237 LEU A N 1
ATOM 1895 C CA . LEU A 1 237 ? -20.962 -2.838 46.090 1.00 94.44 237 LEU A CA 1
ATOM 1896 C C . LEU A 1 237 ? -20.989 -1.693 47.118 1.00 94.44 237 LEU A C 1
ATOM 1898 O O . LEU A 1 237 ? -21.311 -1.919 48.286 1.00 94.44 237 LEU A O 1
ATOM 1902 N N . GLN A 1 238 ? -20.669 -0.460 46.711 1.00 95.19 238 GLN A N 1
ATOM 1903 C CA . GLN A 1 238 ? -20.789 0.717 47.576 1.00 95.19 238 GLN A CA 1
ATOM 1904 C C . GLN A 1 238 ? -22.248 0.993 47.952 1.00 95.19 238 GLN A C 1
ATOM 1906 O O . GLN A 1 238 ? -22.518 1.343 49.102 1.00 95.19 238 GLN A O 1
ATOM 1911 N N . GLN A 1 239 ? -23.192 0.790 47.031 1.00 94.44 239 GLN A N 1
ATOM 1912 C CA . GLN A 1 239 ? -24.608 0.970 47.318 1.00 94.44 239 GLN A CA 1
ATOM 1913 C C . GLN A 1 239 ? -25.127 -0.093 48.287 1.00 94.44 239 GLN A C 1
ATOM 1915 O O . GLN A 1 239 ? -25.721 0.282 49.294 1.00 94.44 239 GLN A O 1
ATOM 1920 N N . ARG A 1 240 ? -24.806 -1.380 48.076 1.00 94.75 240 ARG A N 1
ATOM 1921 C CA . ARG A 1 240 ? -25.114 -2.450 49.044 1.00 94.75 240 ARG A CA 1
ATOM 1922 C C . ARG A 1 240 ? -24.556 -2.135 50.434 1.00 94.75 240 ARG A C 1
ATOM 1924 O O . ARG A 1 240 ? -25.268 -2.296 51.416 1.00 94.75 240 ARG A O 1
ATOM 1931 N N . ARG A 1 241 ? -23.324 -1.613 50.536 1.00 95.81 241 ARG A N 1
ATOM 1932 C CA . ARG A 1 241 ? -22.737 -1.186 51.823 1.00 95.81 241 ARG A CA 1
ATOM 1933 C C . ARG A 1 241 ? -23.505 -0.035 52.484 1.00 95.81 241 ARG A C 1
ATOM 1935 O O . ARG A 1 241 ? -23.701 -0.081 53.694 1.00 95.81 241 ARG A O 1
ATOM 1942 N N . ARG A 1 242 ? -23.949 0.978 51.727 1.00 96.56 242 ARG A N 1
ATOM 1943 C CA . ARG A 1 242 ? -24.798 2.067 52.259 1.00 96.56 242 ARG A CA 1
ATOM 1944 C C . ARG A 1 242 ? -26.150 1.538 52.733 1.00 96.56 242 ARG A C 1
ATOM 1946 O O . ARG A 1 242 ? -26.567 1.835 53.848 1.00 96.56 242 ARG A O 1
ATOM 1953 N N . ASP A 1 243 ? -26.792 0.710 51.919 1.00 96.31 243 ASP A N 1
ATOM 1954 C CA . ASP A 1 243 ? -28.114 0.158 52.213 1.00 96.31 243 ASP A CA 1
ATOM 1955 C C . ASP A 1 243 ? -28.069 -0.778 53.440 1.00 96.31 243 ASP A C 1
ATOM 1957 O O . ASP A 1 243 ? -28.952 -0.696 54.291 1.00 96.31 243 ASP A O 1
ATOM 1961 N N . ALA A 1 244 ? -26.989 -1.551 53.614 1.00 96.56 244 ALA A N 1
ATOM 1962 C CA . ALA A 1 244 ? -26.754 -2.389 54.795 1.00 96.56 244 ALA A CA 1
ATOM 1963 C C . ALA A 1 244 ? -26.523 -1.582 56.082 1.00 96.56 244 ALA A C 1
ATOM 1965 O O . ALA A 1 244 ? -26.978 -1.985 57.153 1.00 96.56 244 ALA A O 1
ATOM 1966 N N . ILE A 1 245 ? -25.857 -0.423 55.994 1.00 97.56 245 ILE A N 1
ATOM 1967 C CA . ILE A 1 245 ? -25.717 0.500 57.131 1.00 97.56 245 ILE A CA 1
ATOM 1968 C C . ILE A 1 245 ? -27.090 1.057 57.527 1.00 97.56 245 ILE A C 1
ATOM 1970 O O . ILE A 1 245 ? -27.419 1.045 58.712 1.00 97.56 245 ILE A O 1
ATOM 1974 N N . HIS A 1 246 ? -27.913 1.481 56.563 1.00 96.75 246 HIS A N 1
ATOM 1975 C CA . HIS A 1 246 ? -29.264 1.978 56.840 1.00 96.75 246 HIS A CA 1
ATOM 1976 C C . HIS A 1 246 ? -30.185 0.891 57.413 1.00 96.75 246 HIS A C 1
ATOM 1978 O O . HIS A 1 246 ? -30.865 1.143 58.409 1.00 96.75 246 HIS A O 1
ATOM 1984 N N . TYR A 1 247 ? -30.165 -0.320 56.843 1.00 97.81 247 TYR A N 1
ATOM 1985 C CA . TYR A 1 247 ? -30.882 -1.478 57.383 1.00 97.81 247 TYR A CA 1
ATOM 1986 C C . TYR A 1 247 ? -30.467 -1.755 58.831 1.00 97.81 247 TYR A C 1
ATOM 1988 O O . TYR A 1 247 ? -31.329 -1.814 59.705 1.00 97.81 247 TYR A O 1
ATOM 1996 N N . LYS A 1 248 ? -29.159 -1.833 59.117 1.00 97.81 248 LYS A N 1
ATOM 1997 C CA . LYS A 1 248 ? -28.673 -2.071 60.480 1.00 97.81 248 LYS A CA 1
ATOM 1998 C C . LYS A 1 248 ? -29.078 -0.952 61.447 1.00 97.81 248 LYS A C 1
ATOM 2000 O O . LYS A 1 248 ? -29.597 -1.248 62.512 1.00 97.81 248 LYS A O 1
ATOM 2005 N N . GLN A 1 249 ? -28.887 0.320 61.094 1.00 97.94 249 GLN A N 1
ATOM 2006 C CA . GLN A 1 249 ? -29.239 1.454 61.965 1.00 97.94 249 GLN A CA 1
ATOM 2007 C C . GLN A 1 249 ? -30.729 1.474 62.334 1.00 97.94 249 GLN A C 1
ATOM 2009 O O . GLN A 1 249 ? -31.087 1.747 63.484 1.00 97.94 249 GLN A O 1
ATOM 2014 N N . TRP A 1 250 ? -31.594 1.163 61.367 1.00 97.69 250 TRP A N 1
ATOM 2015 C CA . TRP A 1 250 ? -33.024 0.982 61.591 1.00 97.69 250 TRP A CA 1
ATOM 2016 C C . TRP A 1 250 ? -33.292 -0.218 62.504 1.00 97.69 250 TRP A C 1
ATOM 2018 O O . TRP A 1 250 ? -33.967 -0.078 63.525 1.00 97.69 250 TRP A O 1
ATOM 2028 N N . ARG A 1 251 ? -32.698 -1.375 62.198 1.00 98.12 251 ARG A N 1
ATOM 2029 C CA . ARG A 1 251 ? -32.945 -2.630 62.910 1.00 98.12 251 ARG A CA 1
ATOM 2030 C C . ARG A 1 251 ? -32.459 -2.605 64.364 1.00 98.12 251 ARG A C 1
ATOM 2032 O O . ARG A 1 251 ? -33.248 -2.934 65.247 1.00 98.12 251 ARG A O 1
ATOM 2039 N N . ASP A 1 252 ? -31.257 -2.077 64.607 1.00 98.00 252 ASP A N 1
ATOM 2040 C CA . ASP A 1 252 ? -30.689 -1.782 65.934 1.00 98.00 252 ASP A CA 1
ATOM 2041 C C . ASP A 1 252 ? -31.608 -0.846 66.755 1.00 98.00 252 ASP A C 1
ATOM 2043 O O . ASP A 1 252 ? -31.584 -0.855 67.985 1.00 98.00 252 ASP A O 1
ATOM 2047 N N . THR A 1 253 ? -32.401 0.007 66.093 1.00 97.06 253 THR A N 1
ATOM 2048 C CA . THR A 1 253 ? -33.364 0.911 66.749 1.00 97.06 253 THR A CA 1
ATOM 2049 C C . THR A 1 253 ? -34.685 0.204 67.054 1.00 97.06 253 THR A C 1
ATOM 2051 O O . THR A 1 253 ? -35.219 0.380 68.148 1.00 97.06 253 THR A O 1
ATOM 2054 N N . CYS A 1 254 ? -35.175 -0.642 66.144 1.00 96.81 254 CYS A N 1
ATOM 2055 C CA . CYS A 1 254 ? -36.327 -1.514 66.376 1.00 96.81 254 CYS A CA 1
ATOM 2056 C C . CYS A 1 254 ? -36.110 -2.470 67.564 1.00 96.81 254 CYS A C 1
ATOM 2058 O O . CYS A 1 254 ? -37.000 -2.585 68.406 1.00 96.81 254 CYS A O 1
ATOM 2060 N N . ASP A 1 255 ? -34.931 -3.096 67.690 1.00 96.69 255 ASP A N 1
ATOM 2061 C CA . ASP A 1 255 ? -34.633 -3.982 68.830 1.00 96.69 255 ASP A CA 1
ATOM 2062 C C . ASP A 1 255 ? -34.603 -3.213 70.161 1.00 96.69 255 ASP A C 1
ATOM 2064 O O . ASP A 1 255 ? -35.265 -3.623 71.112 1.00 96.69 255 ASP A O 1
ATOM 2068 N N . ARG A 1 256 ? -33.966 -2.029 70.213 1.00 96.56 256 ARG A N 1
ATOM 2069 C CA . ARG A 1 256 ? -33.995 -1.162 71.413 1.00 96.56 256 ARG A CA 1
ATOM 2070 C C . ARG A 1 256 ? -35.419 -0.846 71.892 1.00 96.56 256 ARG A C 1
ATOM 2072 O O . ARG A 1 256 ? -35.649 -0.794 73.096 1.00 96.56 256 ARG A O 1
ATOM 2079 N N . ILE A 1 257 ? -36.363 -0.638 70.972 1.00 94.06 257 ILE A N 1
ATOM 2080 C CA . ILE A 1 257 ? -37.772 -0.339 71.291 1.00 94.06 257 ILE A CA 1
ATOM 2081 C C . ILE A 1 257 ? -38.538 -1.606 71.697 1.00 94.06 257 ILE A C 1
ATOM 2083 O O . ILE A 1 257 ? -39.332 -1.559 72.637 1.00 94.06 257 ILE A O 1
ATOM 2087 N N . SER A 1 258 ? -38.270 -2.747 71.050 1.00 92.88 258 SER A N 1
ATOM 2088 C CA . SER A 1 258 ? -38.771 -4.060 71.485 1.00 92.88 258 SER A CA 1
ATOM 2089 C C . SER A 1 258 ? -38.393 -4.331 72.941 1.00 92.88 258 SER A C 1
ATOM 2091 O O . SER A 1 258 ? -39.263 -4.670 73.751 1.00 92.88 258 SER A O 1
ATOM 2093 N N . ASP A 1 259 ? -37.120 -4.136 73.283 1.00 92.50 259 ASP A N 1
ATOM 2094 C CA . ASP A 1 259 ? -36.558 -4.472 74.592 1.00 92.50 259 ASP A CA 1
ATOM 2095 C C . ASP A 1 259 ? -37.002 -3.486 75.679 1.00 92.50 259 ASP A C 1
ATOM 2097 O O . ASP A 1 259 ? -37.407 -3.911 76.761 1.00 92.50 259 ASP A O 1
ATOM 2101 N N . ALA A 1 260 ? -37.040 -2.184 75.371 1.00 92.12 260 ALA A N 1
ATOM 2102 C CA . ALA A 1 260 ? -37.620 -1.162 76.248 1.00 92.12 260 ALA A CA 1
ATOM 2103 C C . ALA A 1 260 ? -39.151 -1.282 76.401 1.00 92.12 260 ALA A C 1
ATOM 2105 O O . ALA A 1 260 ? -39.736 -0.672 77.299 1.00 92.12 260 ALA A O 1
ATOM 2106 N N . GLY A 1 261 ? -39.819 -2.021 75.505 1.00 85.75 261 GLY A N 1
ATOM 2107 C CA . GLY A 1 261 ? -41.269 -2.221 75.492 1.00 85.75 261 GLY A CA 1
ATOM 2108 C C . GLY A 1 261 ? -42.092 -0.940 75.323 1.00 85.75 261 GLY A C 1
ATOM 2109 O O . GLY A 1 261 ? -43.294 -0.972 75.558 1.00 85.75 261 GLY A O 1
ATOM 2110 N N . THR A 1 262 ? -41.466 0.180 74.961 1.00 84.88 262 THR A N 1
ATOM 2111 C CA . THR A 1 262 ? -42.073 1.516 74.913 1.00 84.88 262 THR A CA 1
ATOM 2112 C C . THR A 1 262 ? -41.429 2.356 73.808 1.00 84.88 262 THR A C 1
ATOM 2114 O O . THR A 1 262 ? -40.245 2.208 73.510 1.00 84.88 262 THR A O 1
ATOM 2117 N N . GLY A 1 263 ? -42.216 3.249 73.198 1.00 87.50 263 GLY A N 1
ATOM 2118 C CA . GLY A 1 263 ? -41.769 4.167 72.144 1.00 87.50 263 GLY A CA 1
ATOM 2119 C C . GLY A 1 263 ? -42.426 3.952 70.774 1.00 87.50 263 GLY A C 1
ATOM 2120 O O . GLY A 1 263 ? -43.132 2.968 70.524 1.00 87.50 263 GLY A O 1
ATOM 2121 N N . THR A 1 264 ? -42.193 4.912 69.880 1.00 92.56 264 THR A N 1
ATOM 2122 C CA . THR A 1 264 ? -42.655 4.885 68.486 1.00 92.56 264 THR A CA 1
ATOM 2123 C C . THR A 1 264 ? -41.626 4.172 67.615 1.00 92.56 264 THR A C 1
ATOM 2125 O O . THR A 1 264 ? -40.450 4.534 67.635 1.00 92.56 264 THR A O 1
ATOM 2128 N N . LEU A 1 265 ? -42.053 3.173 66.839 1.00 95.25 265 LEU A N 1
ATOM 2129 C CA . LEU A 1 265 ? -41.159 2.462 65.923 1.00 95.25 265 LEU A CA 1
ATOM 2130 C C . LEU A 1 265 ? -40.590 3.394 64.831 1.00 95.25 265 LEU A C 1
ATOM 2132 O O . LEU A 1 265 ? -41.310 4.253 64.315 1.00 95.25 265 LEU A O 1
ATOM 2136 N N . PRO A 1 266 ? -39.312 3.227 64.438 1.00 96.62 266 PRO A N 1
ATOM 2137 C CA . PRO A 1 266 ? -38.722 3.991 63.352 1.00 96.62 266 PRO A CA 1
ATOM 2138 C C . PRO A 1 266 ? -39.257 3.498 62.005 1.00 96.62 266 PRO A C 1
ATOM 2140 O O . PRO A 1 266 ? -39.319 2.293 61.737 1.00 96.62 266 PRO A O 1
ATOM 2143 N N . LYS A 1 267 ? -39.573 4.440 61.113 1.00 96.19 267 LYS A N 1
ATOM 2144 C CA . LYS A 1 267 ? -39.919 4.106 59.728 1.00 96.19 267 LYS A CA 1
ATOM 2145 C C . LYS A 1 267 ? -38.722 3.424 59.037 1.00 96.19 267 LYS A C 1
ATOM 2147 O O . LYS A 1 267 ? -37.583 3.838 59.277 1.00 96.19 267 LYS A O 1
ATOM 2152 N N . PRO A 1 268 ? -38.949 2.380 58.220 1.00 96.88 268 PRO A N 1
ATOM 2153 C CA . PRO A 1 268 ? -37.892 1.687 57.488 1.00 96.88 268 PRO A CA 1
ATOM 2154 C C . PRO A 1 268 ? -37.108 2.611 56.548 1.00 96.88 268 PRO A C 1
ATOM 2156 O O . PRO A 1 268 ? -37.634 3.632 56.093 1.00 96.88 268 PRO A O 1
ATOM 2159 N N . PRO A 1 269 ? -35.874 2.220 56.176 1.00 96.81 269 PRO A N 1
ATOM 2160 C CA . PRO A 1 269 ? -35.190 2.787 55.026 1.00 96.81 269 PRO A CA 1
ATOM 2161 C C . PRO A 1 269 ? -36.099 2.725 53.794 1.00 96.81 269 PRO A C 1
ATOM 2163 O O . PRO A 1 269 ? -36.674 1.680 53.486 1.00 96.81 269 PRO A O 1
ATOM 2166 N N . SER A 1 270 ? -36.230 3.846 53.090 1.00 95.69 270 SER A N 1
ATOM 2167 C CA . SER A 1 270 ? -36.977 3.910 51.839 1.00 95.69 270 SER A CA 1
ATOM 2168 C C . SER A 1 270 ? -36.228 4.757 50.818 1.00 95.69 270 SER A C 1
ATOM 2170 O O . SER A 1 270 ? -35.517 5.701 51.167 1.00 95.69 270 SER A O 1
ATOM 2172 N N . TRP A 1 271 ? -36.383 4.405 49.548 1.00 94.62 271 TRP A N 1
ATOM 2173 C CA . TRP A 1 271 ? -35.700 5.020 48.419 1.00 94.62 271 TRP A CA 1
ATOM 2174 C C . TRP A 1 271 ? -36.731 5.480 47.374 1.00 94.62 271 TRP A C 1
ATOM 2176 O O . TRP A 1 271 ? -37.947 5.385 47.574 1.00 94.62 271 TRP A O 1
ATOM 2186 N N . SER A 1 272 ? -36.258 6.003 46.243 1.00 93.12 272 SER A N 1
ATOM 2187 C CA . SER A 1 272 ? -37.076 6.157 45.040 1.00 93.12 272 SER A CA 1
ATOM 2188 C C . SER A 1 272 ? -37.299 4.783 44.402 1.00 93.12 272 SER A C 1
ATOM 2190 O O . SER A 1 272 ? -36.380 4.214 43.807 1.00 93.12 272 SER A O 1
ATOM 2192 N N . CYS A 1 273 ? -38.506 4.236 44.542 1.00 93.62 273 CYS A N 1
ATOM 2193 C CA . CYS A 1 273 ? -38.907 3.041 43.808 1.00 93.62 273 CYS A CA 1
ATOM 2194 C C . CYS A 1 273 ? -39.305 3.423 42.375 1.00 93.62 273 CYS A C 1
ATOM 2196 O O . CYS A 1 273 ? -40.028 4.397 42.177 1.00 93.62 273 CYS A O 1
ATOM 2198 N N . PHE A 1 274 ? -38.839 2.645 41.397 1.00 92.56 274 PHE A N 1
ATOM 2199 C CA . PHE A 1 274 ? -39.116 2.835 39.968 1.00 92.56 274 PHE A CA 1
ATOM 2200 C C . PHE A 1 274 ? -39.867 1.645 39.343 1.00 92.56 274 PHE A C 1
ATOM 2202 O O . PHE A 1 274 ? -39.964 1.556 38.124 1.00 92.56 274 PHE A O 1
ATOM 2209 N N . ALA A 1 275 ? -40.369 0.711 40.158 1.00 92.69 275 ALA A N 1
ATOM 2210 C CA . ALA A 1 275 ? -41.181 -0.398 39.669 1.00 92.69 275 ALA A CA 1
ATOM 2211 C C . ALA A 1 275 ? -42.576 0.103 39.261 1.00 92.69 275 ALA A C 1
ATOM 2213 O O . ALA A 1 275 ? -43.222 0.846 40.006 1.00 92.69 275 ALA A O 1
ATOM 2214 N N . GLU A 1 276 ? -43.042 -0.309 38.084 1.00 91.81 276 GLU A N 1
ATOM 2215 C CA . GLU A 1 276 ? -44.349 0.084 37.558 1.00 91.81 276 GLU A CA 1
ATOM 2216 C C . GLU A 1 276 ? -45.482 -0.348 38.501 1.00 91.81 276 GLU A C 1
ATOM 2218 O O . GLU A 1 276 ? -45.446 -1.426 39.092 1.00 91.81 276 GLU A O 1
ATOM 2223 N N . ASN A 1 277 ? -46.487 0.517 38.665 1.00 91.38 277 ASN A N 1
ATOM 2224 C CA . ASN A 1 277 ? -47.632 0.333 39.570 1.00 91.38 277 ASN A CA 1
ATOM 2225 C C . ASN A 1 277 ? -47.287 0.137 41.066 1.00 91.38 277 ASN A C 1
ATOM 2227 O O . ASN A 1 277 ? -48.181 -0.127 41.871 1.00 91.38 277 ASN A O 1
ATOM 2231 N N . CYS A 1 278 ? -46.026 0.310 41.479 1.00 93.62 278 CYS A N 1
ATOM 2232 C CA . CYS A 1 278 ? -45.626 0.147 42.872 1.00 93.62 278 CYS A CA 1
ATOM 2233 C C . CYS A 1 278 ? -46.120 1.304 43.756 1.00 93.62 278 CYS A C 1
ATOM 2235 O O . CYS A 1 278 ? -45.649 2.437 43.652 1.00 93.62 278 CYS A O 1
ATOM 2237 N N . GLN A 1 279 ? -47.014 1.000 44.697 1.00 90.75 279 GLN A N 1
ATOM 2238 C CA . GLN A 1 279 ? -47.482 1.945 45.712 1.00 90.75 279 GLN A CA 1
ATOM 2239 C C . GLN A 1 279 ? -46.658 1.818 47.005 1.00 90.75 279 GLN A C 1
ATOM 2241 O O . GLN A 1 279 ? -46.289 0.717 47.421 1.00 90.75 279 GLN A O 1
ATOM 2246 N N . LYS A 1 280 ? -46.368 2.950 47.657 1.00 92.12 280 LYS A N 1
ATOM 2247 C CA . LYS A 1 280 ? -45.812 2.975 49.019 1.00 92.12 280 LYS A CA 1
ATOM 2248 C C . LYS A 1 280 ? -46.944 2.926 50.040 1.00 92.12 280 LYS A C 1
ATOM 2250 O O . LYS A 1 280 ? -47.938 3.629 49.887 1.00 92.12 280 LYS A O 1
ATOM 2255 N N . ASN A 1 281 ? -46.767 2.135 51.093 1.00 92.94 28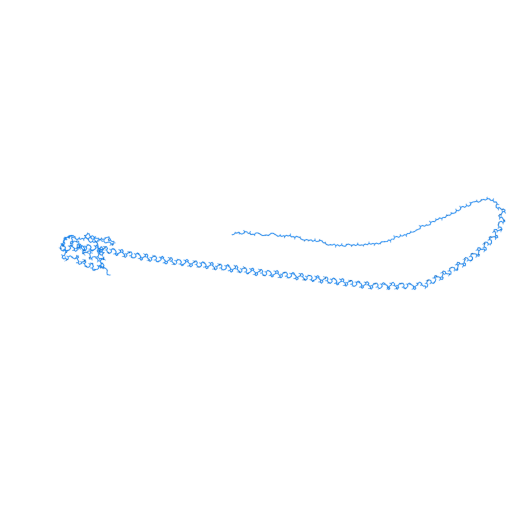1 ASN A N 1
ATOM 2256 C CA . ASN A 1 281 ? -47.684 2.107 52.228 1.00 92.94 281 ASN A CA 1
ATOM 2257 C C . ASN A 1 281 ? -47.511 3.401 53.053 1.00 92.94 281 ASN A C 1
ATOM 2259 O O . ASN A 1 281 ? -46.378 3.810 53.319 1.00 92.94 281 ASN A O 1
ATOM 2263 N N . SER A 1 282 ? -48.609 4.064 53.426 1.00 91.69 282 SER A N 1
ATOM 2264 C CA . SER A 1 282 ? -48.599 5.375 54.100 1.00 91.69 282 SER A CA 1
ATOM 2265 C C . SER A 1 282 ? -47.958 5.340 55.489 1.00 91.69 282 SER A C 1
ATOM 2267 O O . SER A 1 282 ? -47.240 6.270 55.869 1.00 91.69 282 SER A O 1
ATOM 2269 N N . GLU A 1 283 ? -48.155 4.247 56.224 1.00 92.62 283 GLU A N 1
ATOM 2270 C CA . GLU A 1 283 ? -47.758 4.142 57.628 1.00 92.62 283 GLU A CA 1
ATOM 2271 C C . GLU A 1 283 ? -46.240 3.977 57.741 1.00 92.62 283 GLU A C 1
ATOM 2273 O O . GLU A 1 283 ? -45.555 4.761 58.410 1.00 92.62 283 GLU A O 1
ATOM 2278 N N . ILE A 1 284 ? -45.693 3.015 56.989 1.00 94.12 284 ILE A N 1
ATOM 2279 C CA . ILE A 1 284 ? -44.254 2.715 56.954 1.00 94.12 284 ILE A CA 1
ATOM 2280 C C . ILE A 1 284 ? -43.461 3.588 55.960 1.00 94.12 284 ILE A C 1
ATOM 2282 O O . ILE A 1 284 ? -42.244 3.673 56.076 1.00 94.12 284 ILE A O 1
ATOM 2286 N N . VAL A 1 285 ? -44.110 4.265 55.001 1.00 95.00 285 VAL A N 1
ATOM 2287 C CA . VAL A 1 285 ? -43.481 5.128 53.962 1.00 95.00 285 VAL A CA 1
ATOM 2288 C C . VAL A 1 285 ? -42.490 4.371 53.047 1.00 95.00 285 VAL A C 1
ATOM 2290 O O . VAL A 1 285 ? -41.679 4.947 52.318 1.00 95.00 285 VAL A O 1
ATOM 2293 N N . ALA A 1 286 ? -42.611 3.046 53.015 1.00 96.12 286 ALA A N 1
ATOM 2294 C CA . ALA A 1 286 ? -41.848 2.130 52.177 1.00 96.12 286 ALA A CA 1
ATOM 2295 C C . ALA A 1 286 ? -42.787 1.220 51.370 1.00 96.12 286 ALA A C 1
ATOM 2297 O O . ALA A 1 286 ? -43.974 1.082 51.674 1.00 96.12 286 ALA A O 1
ATOM 2298 N N . CYS A 1 287 ? -42.244 0.600 50.328 1.00 96.56 287 CYS A N 1
ATOM 2299 C CA . CYS A 1 287 ? -42.886 -0.472 49.566 1.00 96.56 287 CYS A CA 1
ATOM 2300 C C . CYS A 1 287 ? -42.118 -1.798 49.715 1.00 96.56 287 CYS A C 1
ATOM 2302 O O . CYS A 1 287 ? -41.007 -1.831 50.249 1.00 96.56 287 CYS A O 1
ATOM 2304 N N . CYS A 1 288 ? -42.668 -2.900 49.195 1.00 96.19 288 CYS A N 1
ATOM 2305 C CA . CYS A 1 288 ? -41.985 -4.199 49.198 1.00 96.19 288 CYS A CA 1
ATOM 2306 C C . CYS A 1 288 ? -40.621 -4.157 48.482 1.00 96.19 288 CYS A C 1
ATOM 2308 O O . CYS A 1 288 ? -39.699 -4.838 48.917 1.00 96.19 288 CYS A O 1
ATOM 2310 N N . HIS A 1 289 ? -40.441 -3.312 47.459 1.00 96.62 289 HIS A N 1
ATOM 2311 C CA . HIS A 1 289 ? -39.149 -3.120 46.789 1.00 96.62 289 HIS A CA 1
ATOM 2312 C C . HIS A 1 289 ? -38.110 -2.404 47.664 1.00 96.62 289 HIS A C 1
ATOM 2314 O O . HIS A 1 289 ? -36.934 -2.764 47.613 1.00 96.62 289 HIS A O 1
ATOM 2320 N N . ASP A 1 290 ? -38.524 -1.430 48.484 1.00 96.88 290 ASP A N 1
ATOM 2321 C CA . ASP A 1 290 ? -37.640 -0.792 49.468 1.00 96.88 290 ASP A CA 1
ATOM 2322 C C . ASP A 1 290 ? -37.168 -1.836 50.491 1.00 96.88 290 ASP A C 1
ATOM 2324 O O . ASP A 1 290 ? -35.970 -2.000 50.712 1.00 96.88 290 ASP A O 1
ATOM 2328 N N . LEU A 1 291 ? -38.093 -2.621 51.054 1.00 97.19 291 LEU A N 1
ATOM 2329 C CA . LEU A 1 291 ? -37.753 -3.664 52.025 1.00 97.19 291 LEU A CA 1
ATOM 2330 C C . LEU A 1 291 ? -36.905 -4.788 51.401 1.00 97.19 291 LEU A C 1
ATOM 2332 O O . LEU A 1 291 ? -35.883 -5.161 51.969 1.00 97.19 291 LEU A O 1
ATOM 2336 N N . LYS A 1 292 ? -37.237 -5.265 50.192 1.00 96.94 292 LYS A N 1
ATOM 2337 C CA . LYS A 1 292 ? -36.439 -6.253 49.433 1.00 96.94 292 LYS A CA 1
ATOM 2338 C C . LYS A 1 292 ? -35.011 -5.754 49.184 1.00 96.94 292 LYS A C 1
ATOM 2340 O O . LYS A 1 292 ? -34.065 -6.535 49.270 1.00 96.94 292 LYS A O 1
ATOM 2345 N N . ARG A 1 293 ? -34.835 -4.452 48.935 1.00 96.56 293 ARG A N 1
ATOM 2346 C CA . ARG A 1 293 ? -33.525 -3.799 48.802 1.00 96.56 293 ARG A CA 1
ATOM 2347 C C . ARG A 1 293 ? -32.780 -3.704 50.138 1.00 96.56 293 ARG A C 1
ATOM 2349 O O . ARG A 1 293 ? -31.595 -4.029 50.184 1.00 96.56 293 ARG A O 1
ATOM 2356 N N . ALA A 1 294 ? -33.460 -3.301 51.213 1.00 97.00 294 ALA A N 1
ATOM 2357 C CA . ALA A 1 294 ? -32.887 -3.256 52.558 1.00 97.00 294 ALA A CA 1
ATOM 2358 C C . ALA A 1 294 ? -32.407 -4.647 53.003 1.00 97.00 294 ALA A C 1
ATOM 2360 O O . ALA A 1 294 ? -31.264 -4.802 53.423 1.00 97.00 294 ALA A O 1
ATOM 2361 N N . PHE A 1 295 ? -33.236 -5.676 52.837 1.00 97.31 295 PHE A N 1
ATOM 2362 C CA . PHE A 1 295 ? -32.929 -7.046 53.245 1.00 97.31 295 PHE A CA 1
ATOM 2363 C C . PHE A 1 295 ? -31.881 -7.699 52.335 1.00 97.31 295 PHE A C 1
ATOM 2365 O O . PHE A 1 295 ? -30.945 -8.314 52.829 1.00 97.31 295 PHE A O 1
ATOM 2372 N N . GLY A 1 296 ? -31.946 -7.490 51.015 1.00 95.69 296 GLY A N 1
ATOM 2373 C CA . GLY A 1 296 ? -30.941 -7.996 50.068 1.00 95.69 296 GLY A CA 1
ATOM 2374 C C . GLY A 1 296 ? -29.540 -7.390 50.243 1.00 95.69 296 GLY A C 1
ATOM 2375 O O . GLY A 1 296 ? -28.571 -7.893 49.670 1.00 95.69 296 GLY A O 1
ATOM 2376 N N . SER A 1 297 ? -29.404 -6.328 51.044 1.00 96.12 297 SER A N 1
ATOM 2377 C CA . SER A 1 297 ? -28.110 -5.726 51.375 1.00 96.12 297 SER A CA 1
ATOM 2378 C C . SER A 1 297 ? -27.290 -6.525 52.401 1.00 96.12 297 SER A C 1
ATOM 2380 O O . SER A 1 297 ? -26.073 -6.344 52.460 1.00 96.12 297 SER A O 1
ATOM 2382 N N . THR A 1 298 ? -27.912 -7.438 53.163 1.00 94.38 298 THR A N 1
ATOM 2383 C CA . THR A 1 298 ? -27.229 -8.275 54.174 1.00 94.38 298 THR A CA 1
ATOM 2384 C C . THR A 1 298 ? -26.339 -9.361 53.565 1.00 94.38 298 THR A C 1
ATOM 2386 O O . THR A 1 298 ? -25.408 -9.826 54.219 1.00 94.38 298 THR A O 1
ATOM 2389 N N . GLY A 1 299 ? -26.616 -9.754 52.318 1.00 92.56 299 GLY A N 1
ATOM 2390 C CA . GLY A 1 299 ? -25.962 -10.853 51.604 1.00 92.56 299 GLY A CA 1
ATOM 2391 C C . GLY A 1 299 ? -26.863 -12.072 51.379 1.00 92.56 299 GLY A C 1
ATOM 2392 O O . GLY A 1 299 ? -26.682 -12.752 50.375 1.00 92.56 299 GLY A O 1
ATOM 2393 N N . ASP A 1 300 ? -27.866 -12.290 52.235 1.00 94.50 300 ASP A N 1
ATOM 2394 C CA . ASP A 1 300 ? -28.850 -13.375 52.112 1.00 94.50 300 ASP A CA 1
ATOM 2395 C C . ASP A 1 300 ? -30.269 -12.810 52.265 1.00 94.50 300 ASP A C 1
ATOM 2397 O O . ASP A 1 300 ? -30.741 -12.522 53.370 1.00 94.50 300 ASP A O 1
ATOM 2401 N N . LEU A 1 301 ? -30.954 -12.630 51.132 1.00 95.88 301 LEU A N 1
ATOM 2402 C CA . LEU A 1 301 ? -32.324 -12.122 51.102 1.00 95.88 301 LEU A CA 1
ATOM 2403 C C . LEU A 1 301 ? -33.312 -13.111 51.738 1.00 95.88 301 LEU A C 1
ATOM 2405 O O . LEU A 1 301 ? -34.216 -12.672 52.445 1.00 95.88 301 LEU A O 1
ATOM 2409 N N . ALA A 1 302 ? -33.153 -14.415 51.504 1.00 95.81 302 ALA A N 1
ATOM 2410 C CA . ALA A 1 302 ? -34.111 -15.433 51.923 1.00 95.81 302 ALA A CA 1
ATOM 2411 C C . ALA A 1 302 ? -34.122 -15.586 53.450 1.00 95.81 302 ALA A C 1
ATOM 2413 O O . ALA A 1 302 ? -35.176 -15.472 54.084 1.00 95.81 302 ALA A O 1
ATOM 2414 N N . ALA A 1 303 ? -32.942 -15.742 54.059 1.00 96.38 303 ALA A N 1
ATOM 2415 C CA . ALA A 1 303 ? -32.804 -15.806 55.510 1.00 96.38 303 ALA A CA 1
ATOM 2416 C C . ALA A 1 303 ? -33.227 -14.491 56.184 1.00 96.38 303 ALA A C 1
ATOM 2418 O O . ALA A 1 303 ? -33.880 -14.525 57.228 1.00 96.38 303 ALA A O 1
ATOM 2419 N N . THR A 1 304 ? -32.922 -13.334 55.580 1.00 96.94 304 THR A N 1
ATOM 2420 C CA . THR A 1 304 ? -33.312 -12.026 56.138 1.00 96.94 304 THR A CA 1
ATOM 2421 C C . THR A 1 304 ? -34.827 -11.807 56.073 1.00 96.94 304 THR A C 1
ATOM 2423 O O . THR A 1 304 ? -35.419 -11.418 57.075 1.00 96.94 304 THR A O 1
ATOM 2426 N N . VAL A 1 305 ? -35.484 -12.121 54.948 1.00 97.50 305 VAL A N 1
ATOM 2427 C CA . VAL A 1 305 ? -36.955 -12.056 54.818 1.00 97.50 305 VAL A CA 1
ATOM 2428 C C . VAL A 1 305 ? -37.633 -12.983 55.827 1.00 97.50 305 VAL A C 1
ATOM 2430 O O . VAL A 1 305 ? -38.602 -12.576 56.465 1.00 97.50 305 VAL A O 1
ATOM 2433 N N . LEU A 1 306 ? -37.121 -14.204 56.019 1.00 96.56 306 LEU A N 1
ATOM 2434 C CA . LEU A 1 306 ? -37.662 -15.148 57.000 1.00 96.56 306 LEU A CA 1
ATOM 2435 C C . LEU A 1 306 ? -37.485 -14.649 58.444 1.00 96.56 306 LEU A C 1
ATOM 2437 O O . LEU A 1 306 ? -38.428 -14.721 59.237 1.00 96.56 306 LEU A O 1
ATOM 2441 N N . LEU A 1 307 ? -36.303 -14.126 58.782 1.00 97.44 307 LEU A N 1
ATOM 2442 C CA . LEU A 1 307 ? -35.996 -13.578 60.104 1.00 97.44 307 LEU A CA 1
ATOM 2443 C C . LEU A 1 307 ? -36.873 -12.363 60.421 1.00 97.44 307 LEU A C 1
ATOM 2445 O O . LEU A 1 307 ? -37.495 -12.330 61.483 1.00 97.44 307 LEU A O 1
ATOM 2449 N N . GLU A 1 308 ? -36.998 -11.419 59.488 1.00 97.69 308 GLU A N 1
ATOM 2450 C CA . GLU A 1 308 ? -37.838 -10.235 59.657 1.00 97.69 308 GLU A CA 1
ATOM 2451 C C . GLU A 1 308 ? -39.323 -10.610 59.710 1.00 97.69 308 GLU A C 1
ATOM 2453 O O . GLU A 1 308 ? -40.008 -10.232 60.658 1.00 97.69 308 GLU A O 1
ATOM 2458 N N . ARG A 1 309 ? -39.834 -11.441 58.790 1.00 97.06 309 ARG A N 1
ATOM 2459 C CA . ARG A 1 309 ? -41.227 -11.931 58.838 1.00 97.06 309 ARG A CA 1
ATOM 2460 C C . ARG A 1 309 ? -41.559 -12.589 60.181 1.00 97.06 309 ARG A C 1
ATOM 2462 O O . ARG A 1 309 ? -42.671 -12.436 60.681 1.00 97.06 309 ARG A O 1
ATOM 2469 N N . ASN A 1 310 ? -40.606 -13.308 60.770 1.00 96.75 310 ASN A N 1
ATOM 2470 C CA . ASN A 1 310 ? -40.751 -13.920 62.086 1.00 96.75 310 ASN A CA 1
ATOM 2471 C C . ASN A 1 310 ? -40.621 -12.894 63.233 1.00 96.75 310 ASN A C 1
ATOM 2473 O O . ASN A 1 310 ? -41.274 -13.052 64.264 1.00 96.75 310 ASN A O 1
ATOM 2477 N N . TRP A 1 311 ? -39.799 -11.848 63.103 1.00 97.19 311 TRP A N 1
ATOM 2478 C CA . TRP A 1 311 ? -39.695 -10.786 64.111 1.00 97.19 311 TRP A CA 1
ATOM 2479 C C . TRP A 1 311 ? -40.968 -9.934 64.160 1.00 97.19 311 TRP A C 1
ATOM 2481 O O . TRP A 1 311 ? -41.538 -9.779 65.235 1.00 97.19 311 TRP A O 1
ATOM 2491 N N . TRP A 1 312 ? -41.468 -9.485 63.005 1.00 96.88 312 TRP A N 1
ATOM 2492 C CA . TRP A 1 312 ? -42.651 -8.626 62.844 1.00 96.88 312 TRP A CA 1
ATOM 2493 C C . TRP A 1 312 ? -44.011 -9.330 63.071 1.00 96.88 312 TRP A C 1
ATOM 2495 O O . TRP A 1 312 ? -45.057 -8.726 62.845 1.00 96.88 312 TRP A O 1
ATOM 2505 N N . HIS A 1 313 ? -44.038 -10.593 63.520 1.00 96.94 313 HIS A N 1
ATOM 2506 C CA . HIS A 1 313 ? -45.287 -11.348 63.709 1.00 96.94 313 HIS A CA 1
ATOM 2507 C C . HIS A 1 313 ? -46.137 -10.795 64.881 1.00 96.94 313 HIS A C 1
ATOM 2509 O O . HIS A 1 313 ? -45.603 -10.662 65.986 1.00 96.94 313 HIS A O 1
ATOM 2515 N N . PRO A 1 314 ? -47.460 -10.566 64.723 1.00 95.94 314 PRO A N 1
ATOM 2516 C CA . PRO A 1 314 ? -48.321 -10.023 65.791 1.00 95.94 314 PRO A CA 1
ATOM 2517 C C . PRO A 1 314 ? -48.363 -10.839 67.097 1.00 95.94 314 PRO A C 1
ATOM 2519 O O . PRO A 1 314 ? -48.623 -10.299 68.173 1.00 95.94 314 PRO A O 1
ATOM 2522 N N . ASP A 1 315 ? -48.070 -12.141 67.031 1.00 96.81 315 ASP A N 1
ATOM 2523 C CA . ASP A 1 315 ? -47.996 -13.020 68.209 1.00 96.81 315 ASP A CA 1
ATOM 2524 C C . ASP A 1 315 ? -46.743 -12.821 69.073 1.00 96.81 315 ASP A C 1
ATOM 2526 O O . ASP A 1 315 ? -46.642 -13.405 70.156 1.00 96.81 315 ASP A O 1
ATOM 2530 N N . ARG A 1 316 ? -45.766 -12.014 68.637 1.00 96.38 316 ARG A N 1
ATOM 2531 C CA . ARG A 1 316 ? -44.553 -11.794 69.429 1.00 96.38 316 ARG A CA 1
ATOM 2532 C C . ARG A 1 316 ? -44.864 -11.053 70.738 1.00 96.38 316 ARG A C 1
ATOM 2534 O O . ARG A 1 316 ? -45.561 -10.039 70.717 1.00 96.38 316 ARG A O 1
ATOM 2541 N N . PRO A 1 317 ? -44.270 -11.460 71.881 1.00 94.75 317 PRO A N 1
ATOM 2542 C CA . PRO A 1 317 ? -44.501 -10.793 73.164 1.00 94.75 317 PRO A CA 1
ATOM 2543 C C . PRO A 1 317 ? -44.169 -9.294 73.184 1.00 94.75 317 PRO A C 1
ATOM 2545 O O . PRO A 1 317 ? -44.770 -8.559 73.961 1.00 94.75 317 PRO A O 1
ATOM 2548 N N . TRP A 1 318 ? -43.235 -8.830 72.343 1.00 94.00 318 TRP A N 1
ATOM 2549 C CA . TRP A 1 318 ? -42.880 -7.411 72.245 1.00 94.00 318 TRP A CA 1
ATOM 2550 C C . TRP A 1 318 ? -43.963 -6.577 71.541 1.00 94.00 318 TRP A C 1
ATOM 2552 O O . TRP A 1 318 ? -44.217 -5.453 71.966 1.00 94.00 318 TRP A O 1
ATOM 2562 N N . PHE A 1 319 ? -44.666 -7.138 70.546 1.00 94.81 319 PHE A N 1
ATOM 2563 C CA . PHE A 1 319 ? -45.719 -6.452 69.784 1.00 94.81 319 PHE A CA 1
ATOM 2564 C C . PHE A 1 319 ? -46.832 -5.940 70.710 1.00 94.81 319 PHE A C 1
ATOM 2566 O O . PHE A 1 319 ? -47.249 -4.789 70.625 1.00 94.81 319 PHE A O 1
ATOM 2573 N N . ARG A 1 320 ? -47.252 -6.773 71.673 1.00 93.69 320 ARG A N 1
ATOM 2574 C CA . ARG A 1 320 ? -48.309 -6.447 72.648 1.00 93.69 320 ARG A CA 1
ATOM 2575 C C . ARG A 1 320 ? -47.913 -5.379 73.678 1.00 93.69 320 ARG A C 1
ATOM 2577 O O . ARG A 1 320 ? -48.786 -4.909 74.400 1.00 93.69 320 ARG A O 1
ATOM 2584 N N . ARG A 1 321 ? -46.627 -5.010 73.771 1.00 94.06 321 ARG A N 1
ATOM 2585 C CA . ARG A 1 321 ? -46.140 -3.916 74.638 1.00 94.06 321 ARG A CA 1
ATOM 2586 C C . ARG A 1 321 ? -46.186 -2.550 73.947 1.00 94.06 321 ARG A C 1
ATOM 2588 O O . ARG A 1 321 ? -46.213 -1.528 74.621 1.00 94.06 321 ARG A O 1
ATOM 2595 N N . LEU A 1 322 ? -46.206 -2.528 72.614 1.00 92.69 322 LEU A N 1
ATOM 2596 C CA . LEU A 1 322 ? -46.236 -1.299 71.825 1.00 92.69 322 LEU A CA 1
ATOM 2597 C C . LEU A 1 322 ? -47.538 -0.510 72.024 1.00 92.69 322 LEU A C 1
ATOM 2599 O O . LEU A 1 322 ? -48.612 -1.095 72.166 1.00 92.69 322 LEU A O 1
ATOM 2603 N N . GLY A 1 323 ? -47.458 0.818 71.900 1.00 92.94 323 GLY A N 1
ATOM 2604 C CA . GLY A 1 323 ? -48.643 1.666 71.737 1.00 92.94 323 GLY A CA 1
ATOM 2605 C C . GLY A 1 323 ? -49.360 1.429 70.390 1.00 92.94 323 GLY A C 1
ATOM 2606 O O . GLY A 1 323 ? -48.735 0.914 69.458 1.00 92.94 323 GLY A O 1
ATOM 2607 N N . PRO A 1 324 ? -50.645 1.818 70.248 1.00 93.88 324 PRO A N 1
ATOM 2608 C CA . PRO A 1 324 ? -51.473 1.461 69.089 1.00 93.88 324 PRO A CA 1
ATOM 2609 C C . PRO A 1 324 ? -50.885 1.842 67.721 1.00 93.88 324 PRO A C 1
ATOM 2611 O O . PRO A 1 324 ? -50.909 1.030 66.801 1.00 93.88 324 PRO A O 1
ATOM 2614 N N . GLU A 1 325 ? -50.290 3.031 67.590 1.00 93.25 325 GLU A N 1
ATOM 2615 C CA . GLU A 1 325 ? -49.645 3.495 66.348 1.00 93.25 325 GLU A CA 1
ATOM 2616 C C . GLU A 1 325 ? -48.496 2.569 65.910 1.00 93.25 325 GLU A C 1
ATOM 2618 O O . GLU A 1 325 ? -48.403 2.171 64.749 1.00 93.25 325 GLU A O 1
ATOM 2623 N N . SER A 1 326 ? -47.653 2.155 66.862 1.00 94.44 326 SER A N 1
ATOM 2624 C CA . SER A 1 326 ? -46.571 1.195 66.625 1.00 94.44 326 SER A CA 1
ATOM 2625 C C . SER A 1 326 ? -47.108 -0.205 66.283 1.00 94.44 326 SER A C 1
ATOM 2627 O O . SER A 1 326 ? -46.495 -0.896 65.473 1.00 94.44 326 SER A O 1
ATOM 2629 N N . GLN A 1 327 ? -48.261 -0.626 66.825 1.00 94.94 327 GLN A N 1
ATOM 2630 C CA . GLN A 1 327 ? -48.909 -1.892 66.436 1.00 94.94 327 GLN A CA 1
ATOM 2631 C C . GLN A 1 327 ? -49.447 -1.848 64.995 1.00 94.94 327 GLN A C 1
ATOM 2633 O O . GLN A 1 327 ? -49.287 -2.820 64.252 1.00 94.94 327 GLN A O 1
ATOM 2638 N N . VAL A 1 328 ? -50.026 -0.718 64.564 1.00 96.06 328 VAL A N 1
ATOM 2639 C CA . VAL A 1 328 ? -50.430 -0.501 63.162 1.00 96.06 328 VAL A CA 1
ATOM 2640 C C . VAL A 1 328 ? -49.203 -0.540 62.249 1.00 96.06 328 VAL A C 1
ATOM 2642 O O . VAL A 1 328 ? -49.173 -1.335 61.311 1.00 96.06 328 VAL A O 1
ATOM 2645 N N . MET A 1 329 ? -48.148 0.221 62.565 1.00 95.56 329 MET A N 1
ATOM 2646 C CA . MET A 1 329 ? -46.912 0.231 61.772 1.00 95.56 329 MET A CA 1
ATOM 2647 C C . MET A 1 329 ? -46.280 -1.167 61.659 1.00 95.56 329 MET A C 1
ATOM 2649 O O . MET A 1 329 ? -45.870 -1.568 60.570 1.00 95.56 329 MET A O 1
ATOM 2653 N N . ALA A 1 330 ? -46.240 -1.936 62.751 1.00 96.19 330 ALA A N 1
ATOM 2654 C CA . ALA A 1 330 ? -45.728 -3.305 62.744 1.00 96.19 330 ALA A CA 1
ATOM 2655 C C . ALA A 1 330 ? -46.607 -4.273 61.929 1.00 96.19 330 ALA A C 1
ATOM 2657 O O . ALA A 1 330 ? -46.084 -5.151 61.244 1.00 96.19 330 ALA A O 1
ATOM 2658 N N . THR A 1 331 ? -47.929 -4.080 61.937 1.00 97.38 331 THR A N 1
ATOM 2659 C CA . THR A 1 331 ? -48.871 -4.860 61.119 1.00 97.38 331 THR A CA 1
ATOM 2660 C C . THR A 1 331 ? -48.685 -4.581 59.625 1.00 97.38 331 THR A C 1
ATOM 2662 O O . THR A 1 331 ? -48.618 -5.514 58.822 1.00 97.38 331 THR A O 1
ATOM 2665 N N . GLU A 1 332 ? -48.548 -3.311 59.239 1.00 97.38 332 GLU A N 1
ATOM 2666 C CA . GLU A 1 332 ? -48.305 -2.914 57.847 1.00 97.38 332 GLU A CA 1
ATOM 2667 C C . GLU A 1 332 ? -46.913 -3.324 57.354 1.00 97.38 332 GLU A C 1
ATOM 2669 O O . GLU A 1 332 ? -46.762 -3.752 56.207 1.00 97.38 332 GLU A O 1
ATOM 2674 N N . MET A 1 333 ? -45.909 -3.299 58.234 1.00 97.44 333 MET A N 1
ATOM 2675 C CA . MET A 1 333 ? -44.596 -3.884 57.968 1.00 97.44 333 MET A CA 1
ATOM 2676 C C . MET A 1 333 ? -44.714 -5.383 57.669 1.00 97.44 333 MET A C 1
ATOM 2678 O O . MET A 1 333 ? -44.287 -5.828 56.607 1.00 97.44 333 MET A O 1
ATOM 2682 N N . PHE A 1 334 ? -45.352 -6.159 58.551 1.00 97.81 334 PHE A N 1
ATOM 2683 C CA . PHE A 1 334 ? -45.527 -7.604 58.382 1.00 97.81 334 PHE A CA 1
ATOM 2684 C C . PHE A 1 334 ? -46.230 -7.963 57.062 1.00 97.81 334 PHE A C 1
ATOM 2686 O O . PHE A 1 334 ? -45.739 -8.818 56.324 1.00 97.81 334 PHE A O 1
ATOM 2693 N N . LYS A 1 335 ? -47.317 -7.259 56.710 1.00 97.25 335 LYS A N 1
ATOM 2694 C CA . LYS A 1 335 ? -47.993 -7.388 55.402 1.00 97.25 335 LYS A CA 1
ATOM 2695 C C . LYS A 1 335 ? -47.055 -7.071 54.233 1.00 97.25 335 LYS A C 1
ATOM 2697 O O . LYS A 1 335 ? -47.000 -7.819 53.262 1.00 97.25 335 LYS A O 1
ATOM 2702 N N . THR A 1 336 ? -46.290 -5.983 54.322 1.00 96.69 336 THR A N 1
ATOM 2703 C CA . THR A 1 336 ? -45.382 -5.563 53.241 1.00 96.69 336 THR A CA 1
ATOM 2704 C C . THR A 1 336 ? -44.227 -6.554 53.050 1.00 96.69 336 THR A C 1
ATOM 2706 O O . THR A 1 336 ? -43.815 -6.786 51.916 1.00 96.69 336 THR A O 1
ATOM 2709 N N . ILE A 1 337 ? -43.754 -7.197 54.126 1.00 97.00 337 ILE A N 1
ATOM 2710 C CA . ILE A 1 337 ? -42.743 -8.266 54.078 1.00 97.00 337 ILE A CA 1
ATOM 2711 C C . ILE A 1 337 ? -43.303 -9.544 53.433 1.00 97.00 337 ILE A C 1
ATOM 2713 O O . ILE A 1 337 ? -42.587 -10.203 52.684 1.00 97.00 337 ILE A O 1
ATOM 2717 N N . GLN A 1 338 ? -44.575 -9.895 53.666 1.00 96.25 338 GLN A N 1
ATOM 2718 C CA . GLN A 1 338 ? -45.208 -11.048 53.002 1.00 96.25 338 GLN A CA 1
ATOM 2719 C C . GLN A 1 338 ? -45.262 -10.905 51.472 1.00 96.25 338 GLN A C 1
ATOM 2721 O O . GLN A 1 338 ? -45.211 -11.913 50.774 1.00 96.25 338 GLN A O 1
ATOM 2726 N N . ASN A 1 339 ? -45.296 -9.670 50.963 1.00 95.19 339 ASN A N 1
ATOM 2727 C CA . ASN A 1 339 ? -45.289 -9.354 49.532 1.00 95.19 339 ASN A CA 1
ATOM 2728 C C . ASN A 1 339 ? -43.870 -9.293 48.922 1.00 95.19 339 ASN A C 1
ATOM 2730 O O . ASN A 1 339 ? -43.700 -8.795 47.808 1.00 95.19 339 ASN A O 1
ATOM 2734 N N . ILE A 1 340 ? -42.832 -9.742 49.639 1.00 95.56 340 ILE A N 1
ATOM 2735 C CA . ILE A 1 340 ? -41.468 -9.843 49.109 1.00 95.56 340 ILE A CA 1
ATOM 2736 C C . ILE A 1 340 ? -41.278 -11.224 48.486 1.00 95.56 340 ILE A C 1
ATOM 2738 O O . ILE A 1 340 ? -40.993 -12.202 49.173 1.00 95.56 340 ILE A O 1
ATOM 2742 N N . GLU A 1 341 ? -41.380 -11.282 47.162 1.00 89.62 341 GLU A N 1
ATOM 2743 C CA . GLU A 1 341 ? -40.979 -12.457 46.391 1.00 89.62 341 GLU A CA 1
ATOM 2744 C C . GLU A 1 341 ? -39.480 -12.722 46.584 1.00 89.62 341 GLU A C 1
ATOM 2746 O O . GLU A 1 341 ? -38.636 -11.907 46.187 1.00 89.62 341 GLU A O 1
ATOM 2751 N N . VAL A 1 342 ? -39.144 -13.865 47.173 1.00 86.19 342 VAL A N 1
ATOM 2752 C CA . VAL A 1 342 ? -37.816 -14.470 47.054 1.00 86.19 342 VAL A CA 1
ATOM 2753 C C . VAL A 1 342 ? -37.826 -15.276 45.756 1.00 86.19 342 VAL A C 1
ATOM 2755 O O . VAL A 1 342 ? -38.751 -16.049 45.522 1.00 86.19 342 VAL A O 1
ATOM 2758 N N . VAL A 1 343 ? -36.841 -15.030 44.895 1.00 78.06 343 VAL A N 1
ATOM 2759 C CA . VAL A 1 343 ? -36.599 -15.813 43.679 1.00 78.06 343 VAL A CA 1
ATOM 2760 C C . VAL A 1 343 ? -35.276 -16.525 43.914 1.00 78.06 343 VAL A C 1
ATOM 2762 O O . VAL A 1 343 ? -34.284 -15.842 44.184 1.00 78.06 343 VAL A O 1
ATOM 2765 N N . ASP A 1 344 ? -35.318 -17.855 43.879 1.00 56.06 344 ASP A N 1
ATOM 2766 C CA . ASP A 1 344 ? -34.181 -18.754 44.116 1.00 56.06 344 ASP A CA 1
ATOM 2767 C C . ASP A 1 344 ? -33.246 -18.853 42.890 1.00 56.06 344 ASP A C 1
ATOM 2769 O O . ASP A 1 344 ? -33.759 -18.798 41.744 1.00 56.06 344 ASP A O 1
#

Radius of gyration: 97.25 Å; chains: 1; bounding box: 154×86×247 Å

Secondary structure (DSSP, 8-state):
-----------------------------------------------------HHHHHHHHHHHHHHHHHHHHHHHHHHHHHHHHHHHHHHHHHHHHHHHHHHHHHHHHHHHHHHHHHHHHHHHHHHHHHHHHHHHHHHHHHHHHHHHHHHHHHHHHHHHHHHHHHHHHHHHHHHHHHHHHHHHHHHHHHHHHHHHHHHHHHHHHHHHHHHHHHHHHHHHHHHHHHHHHHHHHHHHHHHHHHHHHHHHHHHHHHHHHHHHT-SPPPPPP-----STT-PPPTTTS--HHHHHHHHHTTS-HHHHHHHHHHHT-TTSTTGGGS-HHHHHHHHHHHHHHHT-----

Organism: NCBI:txid1690608